Protein AF-V9GGQ3-F1 (afdb_monomer_lite)

pLDDT: mean 76.05, std 22.93, range [33.62, 98.44]

Sequence (221 aa):
MTERQWGTGSGLGERLVEMDSEVDDLNVGDLVPDGELLKQLAMSGSVTHEEVLLLLSAPDHIEEALRISGIRHNGTDHPSLNRLLNWSDGNRRLKVLTRSAQPDTIRRDINQGVQGVGLIRGEEAVQSGLLREVYVSWLHARSGEKSTWLRRRLIMLWTSYWVSVFHAAQGAQCAVGLLRDDSLSSSMEEREAQDAQLESLFRAMEQCSTEGVECQLELLL

Structure (mmCIF, N/CA/C/O backbone):
data_AF-V9GGQ3-F1
#
_entry.id   AF-V9GGQ3-F1
#
loop_
_atom_site.group_PDB
_atom_site.id
_atom_site.type_symbol
_atom_site.label_atom_id
_atom_site.label_alt_id
_atom_site.label_comp_id
_atom_site.label_asym_id
_atom_site.label_entity_id
_atom_site.label_seq_id
_atom_site.pdbx_PDB_ins_code
_atom_site.Cartn_x
_atom_site.Cartn_y
_atom_site.Cartn_z
_atom_site.occupancy
_atom_site.B_iso_or_equiv
_atom_site.auth_seq_id
_atom_site.auth_comp_id
_atom_site.auth_asym_id
_atom_site.auth_atom_id
_atom_site.pdbx_PDB_model_num
ATOM 1 N N . MET A 1 1 ? 10.238 -37.585 28.825 1.00 37.31 1 MET A N 1
ATOM 2 C CA . MET A 1 1 ? 8.908 -38.132 28.500 1.00 37.31 1 MET A CA 1
ATOM 3 C C . MET A 1 1 ? 7.924 -37.613 29.525 1.00 37.31 1 MET A C 1
ATOM 5 O O . MET A 1 1 ? 8.035 -38.007 30.675 1.00 37.31 1 MET A O 1
ATOM 9 N N . THR A 1 2 ? 7.014 -36.739 29.112 1.00 39.50 2 THR A N 1
ATOM 10 C CA . THR A 1 2 ? 5.726 -36.492 29.776 1.00 39.50 2 THR A CA 1
ATOM 11 C C . THR A 1 2 ? 4.801 -35.911 28.710 1.00 39.50 2 THR A C 1
ATOM 13 O O . THR A 1 2 ? 4.770 -34.707 28.470 1.00 39.50 2 THR A O 1
ATOM 16 N N . GLU A 1 3 ? 4.113 -36.801 27.996 1.00 36.62 3 GLU A N 1
ATOM 17 C CA . GLU A 1 3 ? 2.998 -36.452 27.116 1.00 36.62 3 GLU A CA 1
ATOM 18 C C . GLU A 1 3 ? 1.847 -35.913 27.971 1.00 36.62 3 GLU A C 1
ATOM 20 O O . GLU A 1 3 ? 1.428 -36.555 28.935 1.00 36.62 3 GLU A O 1
ATOM 25 N N . ARG A 1 4 ? 1.328 -34.731 27.630 1.00 40.56 4 ARG A N 1
ATOM 26 C CA . ARG A 1 4 ? 0.035 -34.264 28.136 1.00 40.56 4 ARG A CA 1
ATOM 27 C C . ARG A 1 4 ? -1.024 -34.599 27.093 1.00 40.56 4 ARG A C 1
ATOM 29 O O . ARG A 1 4 ? -1.083 -33.981 26.035 1.00 40.56 4 ARG A O 1
ATOM 36 N N . GLN A 1 5 ? -1.820 -35.615 27.412 1.00 33.62 5 GLN A N 1
ATOM 37 C CA . GLN A 1 5 ? -3.060 -35.961 26.728 1.00 33.62 5 GLN A CA 1
ATOM 38 C C . GLN A 1 5 ? -4.023 -34.771 26.762 1.00 33.62 5 GLN A C 1
ATOM 40 O O . GLN A 1 5 ? -4.380 -34.282 27.834 1.00 33.62 5 GLN A O 1
ATOM 45 N N . TRP A 1 6 ? -4.473 -34.338 25.587 1.00 38.56 6 TRP A N 1
ATOM 46 C CA . TRP A 1 6 ? -5.642 -33.480 25.452 1.00 38.56 6 TRP A CA 1
ATOM 47 C C . TRP A 1 6 ? -6.884 -34.335 25.692 1.00 38.56 6 TRP A C 1
ATOM 49 O O . TRP A 1 6 ? -7.282 -35.128 24.841 1.00 38.56 6 TRP A O 1
ATOM 59 N N . GLY A 1 7 ? -7.463 -34.215 26.885 1.00 37.94 7 GLY A N 1
ATOM 60 C CA . GLY A 1 7 ? -8.773 -34.777 27.176 1.00 37.94 7 GLY A CA 1
ATOM 61 C C . GLY A 1 7 ? -9.845 -34.017 26.400 1.00 37.94 7 GLY A C 1
ATOM 62 O O . GLY A 1 7 ? -10.003 -32.810 26.567 1.00 37.94 7 GLY A O 1
ATOM 63 N N . THR A 1 8 ? -10.586 -34.730 25.559 1.00 45.38 8 THR A N 1
ATOM 64 C CA . THR A 1 8 ? -11.872 -34.310 24.993 1.00 45.38 8 THR A CA 1
ATOM 65 C C . THR A 1 8 ? -12.854 -34.023 26.130 1.00 45.38 8 THR A C 1
ATOM 67 O O . THR A 1 8 ? -13.408 -34.947 26.721 1.00 45.38 8 THR A O 1
ATOM 70 N N . GLY A 1 9 ? -13.031 -32.749 26.475 1.00 37.41 9 GLY A N 1
ATOM 71 C CA . GLY A 1 9 ? -13.903 -32.305 27.560 1.00 37.41 9 GLY A CA 1
ATOM 72 C C . GLY A 1 9 ? -15.208 -31.710 27.046 1.00 37.41 9 GLY A C 1
ATOM 73 O O . GLY A 1 9 ? -15.381 -30.498 27.097 1.00 37.41 9 GLY A O 1
ATOM 74 N N . SER A 1 10 ? -16.155 -32.547 26.618 1.00 39.53 10 SER A N 1
ATOM 75 C CA . SER A 1 10 ? -17.555 -32.156 26.370 1.00 39.53 10 SER A CA 1
ATOM 76 C C . SER A 1 10 ? -18.340 -31.889 27.672 1.00 39.53 10 SER A C 1
ATOM 78 O O . SER A 1 10 ? -19.527 -32.180 27.746 1.00 39.53 10 SER A O 1
ATOM 80 N N . GLY A 1 11 ? -17.682 -31.397 28.727 1.00 34.84 11 GLY A N 1
ATOM 81 C CA . GLY A 1 11 ? -18.214 -31.377 30.097 1.00 34.84 11 GLY A CA 1
ATOM 82 C C . GLY A 1 11 ? -18.315 -29.994 30.741 1.00 34.84 11 GLY A C 1
ATOM 83 O O . GLY A 1 11 ? -18.539 -29.909 31.944 1.00 34.84 11 GLY A O 1
ATOM 84 N N . LEU A 1 12 ? -18.110 -28.910 29.985 1.00 43.91 12 LEU A N 1
ATOM 85 C CA . LEU A 1 12 ? -18.204 -27.544 30.524 1.00 43.91 12 LEU A CA 1
ATOM 86 C C . LEU A 1 12 ? -19.635 -26.981 30.512 1.00 43.91 12 LEU A C 1
ATOM 88 O O . LEU A 1 12 ? -19.912 -26.056 31.265 1.00 43.91 12 LEU A O 1
ATOM 92 N N . GLY A 1 13 ? -20.549 -27.560 29.723 1.00 35.44 13 GLY A N 1
ATOM 93 C CA . GLY A 1 13 ? -21.950 -27.122 29.653 1.00 35.44 13 GLY A CA 1
ATOM 94 C C . GLY A 1 13 ? -22.839 -27.623 30.797 1.00 35.44 13 GLY A C 1
ATOM 95 O O . GLY A 1 13 ? -23.813 -26.967 31.140 1.00 35.44 13 GLY A O 1
ATOM 96 N N . GLU A 1 14 ? -22.506 -28.753 31.426 1.00 36.03 14 GLU A N 1
ATOM 97 C CA . GLU A 1 14 ? -23.372 -29.362 32.452 1.00 36.03 14 GLU A CA 1
ATOM 98 C C . GLU A 1 14 ? -23.137 -28.818 33.867 1.00 36.03 14 GLU A C 1
ATOM 100 O O . GLU A 1 14 ? -24.021 -28.908 34.711 1.00 36.03 14 GLU A O 1
ATOM 105 N N . ARG A 1 15 ? -21.981 -28.202 34.149 1.00 36.84 15 ARG A N 1
ATOM 106 C CA . ARG A 1 15 ? -21.662 -27.728 35.511 1.00 36.84 15 ARG A CA 1
ATOM 107 C C . ARG A 1 15 ? -22.349 -26.424 35.915 1.00 36.84 15 ARG A C 1
ATOM 109 O O . ARG A 1 15 ? -22.264 -26.046 37.076 1.00 36.84 15 ARG A O 1
ATOM 116 N N . LEU A 1 16 ? -23.012 -25.741 34.984 1.00 41.16 16 LEU A N 1
ATOM 117 C CA . LEU A 1 16 ? -23.711 -24.481 35.256 1.00 41.16 16 LEU A CA 1
ATOM 118 C C . LEU A 1 16 ? -25.166 -24.675 35.708 1.00 41.16 16 LEU A C 1
ATOM 120 O O . LEU A 1 16 ? -25.787 -23.715 36.145 1.00 41.16 16 LEU A O 1
ATOM 124 N N . VAL A 1 17 ? -25.702 -25.900 35.657 1.00 39.94 17 VAL A N 1
ATOM 125 C CA . VAL A 1 17 ? -27.102 -26.183 36.029 1.00 39.94 17 VAL A CA 1
ATOM 126 C C . VAL A 1 17 ? -27.290 -26.351 37.551 1.00 39.94 17 VAL A C 1
ATOM 128 O O . VAL A 1 17 ? -28.418 -26.389 38.024 1.00 39.94 17 VAL A O 1
ATOM 131 N N . GLU A 1 18 ? -26.216 -26.396 38.347 1.00 35.53 18 GLU A N 1
ATOM 132 C CA . GLU A 1 18 ? -26.300 -26.643 39.802 1.00 35.53 18 GLU A CA 1
ATOM 133 C C . GLU A 1 18 ? -26.070 -25.409 40.697 1.00 35.53 18 GLU A C 1
ATOM 135 O O . GLU A 1 18 ? -25.981 -25.554 41.914 1.00 35.53 18 GLU A O 1
ATOM 140 N N . MET A 1 19 ? -26.006 -24.190 40.152 1.00 36.41 19 MET A N 1
ATOM 141 C CA . MET A 1 19 ? -25.943 -22.967 40.974 1.00 36.41 19 MET A CA 1
ATOM 142 C C . MET A 1 19 ? -27.275 -22.221 40.960 1.00 36.41 19 MET A C 1
ATOM 144 O O . MET A 1 19 ? -27.356 -21.088 40.500 1.00 36.41 19 MET A O 1
ATOM 148 N N . ASP A 1 20 ? -28.309 -22.871 41.490 1.00 39.22 20 ASP A N 1
ATOM 149 C CA . ASP A 1 20 ? -29.588 -22.240 41.807 1.00 39.22 20 ASP A CA 1
ATOM 150 C C . ASP A 1 20 ? -29.880 -22.454 43.298 1.00 39.22 20 ASP A C 1
ATOM 152 O O . ASP A 1 20 ? -30.384 -23.500 43.698 1.00 39.22 20 ASP A O 1
ATOM 156 N N . SER A 1 21 ? -29.485 -21.481 44.124 1.00 41.09 21 SER A N 1
ATOM 157 C CA . SER A 1 21 ? -30.246 -21.012 45.292 1.00 41.09 21 SER A CA 1
ATOM 158 C C . SER A 1 21 ? -29.412 -20.038 46.130 1.00 41.09 21 SER A C 1
ATOM 160 O O . SER A 1 21 ? -28.311 -20.378 46.554 1.00 41.09 21 SER A O 1
ATOM 162 N N . GLU A 1 22 ? -30.020 -18.891 46.440 1.00 39.44 22 GLU A N 1
ATOM 163 C CA . GLU A 1 22 ? -29.628 -17.911 47.467 1.00 39.44 22 GLU A CA 1
ATOM 164 C C . GLU A 1 22 ? -28.597 -16.846 47.058 1.00 39.44 22 GLU A C 1
ATOM 166 O O . GLU A 1 22 ? -27.461 -16.827 47.526 1.00 39.44 22 GLU A O 1
ATOM 171 N N . VAL A 1 23 ? -29.054 -15.852 46.286 1.00 38.06 23 VAL A N 1
ATOM 172 C CA . VAL A 1 23 ? -28.635 -14.464 46.532 1.00 38.06 23 VAL A CA 1
ATOM 173 C C . VAL A 1 23 ? -29.882 -13.584 46.601 1.00 38.06 23 VAL A C 1
ATOM 175 O O . VAL A 1 23 ? -30.689 -13.543 45.677 1.00 38.06 23 VAL A O 1
ATOM 178 N N . ASP A 1 24 ? -30.010 -12.959 47.765 1.00 33.81 24 ASP A N 1
ATOM 179 C CA . ASP A 1 24 ? -31.054 -12.066 48.255 1.00 33.81 24 ASP A CA 1
ATOM 180 C C . ASP A 1 24 ? -31.510 -10.977 47.272 1.00 33.81 24 ASP A C 1
ATOM 182 O O . ASP A 1 24 ? -30.728 -10.437 46.486 1.00 33.81 24 ASP A O 1
ATOM 186 N N . ASP A 1 25 ? -32.777 -10.590 47.440 1.00 35.84 25 ASP A N 1
ATOM 187 C CA . ASP A 1 25 ? -33.416 -9.391 46.898 1.00 35.84 25 ASP A CA 1
ATOM 188 C C . ASP A 1 25 ? -32.583 -8.127 47.194 1.00 35.84 25 ASP A C 1
ATOM 190 O O . ASP A 1 25 ? -32.757 -7.446 48.209 1.00 35.84 25 ASP A O 1
ATOM 194 N N . LEU A 1 26 ? -31.701 -7.753 46.267 1.00 35.38 26 LEU A N 1
ATOM 195 C CA . LEU A 1 26 ? -31.134 -6.412 46.211 1.00 35.38 26 LEU A CA 1
ATOM 196 C C . LEU A 1 26 ? -31.839 -5.615 45.121 1.00 35.38 26 LEU A C 1
ATOM 198 O O . LEU A 1 26 ? -31.511 -5.648 43.938 1.00 35.38 26 LEU A O 1
ATOM 202 N N . ASN A 1 27 ? -32.825 -4.854 45.584 1.00 38.91 27 ASN A N 1
ATOM 203 C CA . ASN A 1 27 ? -33.439 -3.739 44.888 1.00 38.91 27 ASN A CA 1
ATOM 204 C C . ASN A 1 27 ? -32.364 -2.674 44.583 1.00 38.91 2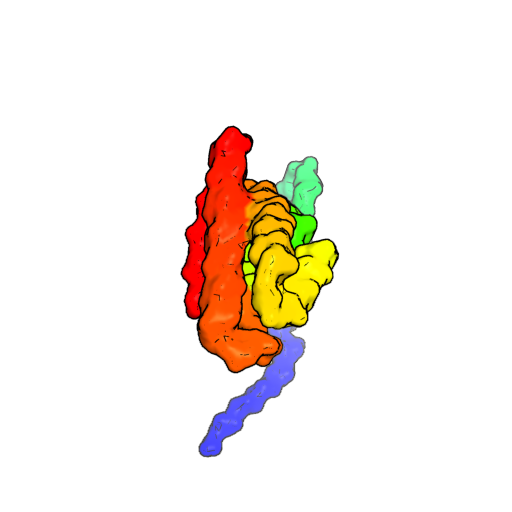7 ASN A C 1
ATOM 206 O O . ASN A 1 27 ? -32.155 -1.749 45.367 1.00 38.91 27 ASN A O 1
ATOM 210 N N . VAL A 1 28 ? -31.657 -2.823 43.460 1.00 37.56 28 VAL A N 1
ATOM 211 C CA . VAL A 1 28 ? -30.733 -1.816 42.921 1.00 37.56 28 VAL A CA 1
ATOM 212 C C . VAL A 1 28 ? -31.363 -1.239 41.663 1.00 37.56 28 VAL A C 1
ATOM 214 O O . VAL A 1 28 ? -31.109 -1.657 40.537 1.00 37.56 28 VAL A O 1
ATOM 217 N N . GLY A 1 29 ? -32.233 -0.258 41.882 1.00 33.81 29 GLY A N 1
ATOM 218 C CA . GLY A 1 29 ? -32.515 0.761 40.884 1.00 33.81 29 GLY A CA 1
ATOM 219 C C . GLY A 1 29 ? -31.297 1.666 40.756 1.00 33.81 29 GLY A C 1
ATOM 220 O O . GLY A 1 29 ? -31.289 2.751 41.320 1.00 33.81 29 GLY A O 1
ATOM 221 N N . ASP A 1 30 ? -30.276 1.201 40.044 1.00 34.66 30 ASP A N 1
ATOM 222 C CA . ASP A 1 30 ? -29.243 2.063 39.490 1.00 34.66 30 ASP A CA 1
ATOM 223 C C . ASP A 1 30 ? -28.671 1.413 38.230 1.00 34.66 30 ASP A C 1
ATOM 225 O O . ASP A 1 30 ? -28.407 0.213 38.180 1.00 34.66 30 ASP A O 1
ATOM 229 N N . LEU A 1 31 ? -28.568 2.223 37.179 1.00 44.03 31 LEU A N 1
ATOM 230 C CA . LEU A 1 31 ? -28.102 1.863 35.845 1.00 44.03 31 LEU A CA 1
ATOM 231 C C . LEU A 1 31 ? -26.647 1.386 35.899 1.00 44.03 31 LEU A C 1
ATOM 233 O O . LEU A 1 31 ? -25.719 2.164 35.692 1.00 44.03 31 LEU A O 1
ATOM 237 N N . VAL A 1 32 ? -26.451 0.099 36.154 1.00 41.75 32 VAL A N 1
ATOM 238 C CA . VAL A 1 32 ? -25.167 -0.565 35.953 1.00 41.75 32 VAL A CA 1
ATOM 239 C C . VAL A 1 32 ? -24.931 -0.657 34.441 1.00 41.75 32 VAL A C 1
ATOM 241 O O . VAL A 1 32 ? -25.724 -1.292 33.744 1.00 41.75 32 VAL A O 1
ATOM 244 N N . PRO A 1 33 ? -23.901 0.004 33.885 1.00 49.81 33 PRO A N 1
ATOM 245 C CA . PRO A 1 33 ? -23.646 -0.055 32.457 1.00 49.81 33 PRO A CA 1
ATOM 246 C C . PRO A 1 33 ? -23.177 -1.469 32.115 1.00 49.81 33 PRO A C 1
ATOM 248 O O . PRO A 1 33 ? -22.204 -1.934 32.695 1.00 49.81 33 PRO A O 1
ATOM 251 N N . ASP A 1 34 ? -23.826 -2.123 31.150 1.00 48.22 34 ASP A N 1
ATOM 252 C CA . ASP A 1 34 ? -23.627 -3.512 30.686 1.00 48.22 34 ASP A CA 1
ATOM 253 C C . ASP A 1 34 ? -22.157 -4.003 30.596 1.00 48.22 34 ASP A C 1
ATOM 255 O O . ASP A 1 34 ? -21.873 -5.197 30.696 1.00 48.22 34 ASP A O 1
ATOM 259 N N . GLY A 1 35 ? -21.184 -3.094 30.461 1.00 49.16 35 GLY A N 1
ATOM 260 C CA . GLY A 1 35 ? -19.753 -3.393 30.549 1.00 49.16 35 GLY A CA 1
ATOM 261 C C . GLY A 1 35 ? -19.244 -3.813 31.938 1.00 49.16 35 GLY A C 1
ATOM 262 O O . GLY A 1 35 ? -18.158 -4.386 32.013 1.00 49.16 35 GLY A O 1
ATOM 263 N N . GLU A 1 36 ? -19.983 -3.561 33.021 1.00 52.88 36 GLU A N 1
ATOM 264 C CA . GLU A 1 36 ? -19.653 -4.005 34.382 1.00 52.88 36 GLU A CA 1
ATOM 265 C C . GLU A 1 36 ? -19.870 -5.505 34.574 1.00 52.88 36 GLU A C 1
ATOM 267 O O . GLU A 1 36 ? -19.101 -6.126 35.298 1.00 52.88 36 GLU A O 1
ATOM 272 N N . LEU A 1 37 ? -20.821 -6.118 33.868 1.00 55.50 37 LEU A N 1
ATOM 273 C CA . LEU A 1 37 ? -21.131 -7.544 34.006 1.00 55.50 37 LEU A CA 1
ATOM 274 C C . LEU A 1 37 ? -20.051 -8.424 33.359 1.00 55.50 37 LEU A C 1
ATOM 276 O O . LEU A 1 37 ? -19.549 -9.380 33.949 1.00 55.50 37 LEU A O 1
ATOM 280 N N . LEU A 1 38 ? -19.587 -8.018 32.177 1.00 56.91 38 LEU A N 1
ATOM 281 C CA . LEU A 1 38 ? -18.445 -8.653 31.522 1.00 56.91 38 LEU A CA 1
ATOM 282 C C . LEU A 1 38 ? -17.124 -8.363 32.264 1.00 56.91 38 LEU A C 1
ATOM 284 O O . LEU A 1 38 ? -16.242 -9.222 32.323 1.00 56.91 38 LEU A O 1
ATOM 288 N N . LYS A 1 39 ? -16.994 -7.186 32.899 1.00 57.06 39 LYS A N 1
ATOM 289 C CA . LYS A 1 39 ? -15.889 -6.904 33.832 1.00 57.06 39 LYS A CA 1
ATOM 290 C C . LYS A 1 39 ? -15.961 -7.786 35.077 1.00 57.06 39 LYS A C 1
ATOM 292 O O . LYS A 1 39 ? -14.920 -8.261 35.503 1.00 57.06 39 LYS A O 1
ATOM 297 N N . GLN A 1 40 ? -17.137 -8.047 35.642 1.00 57.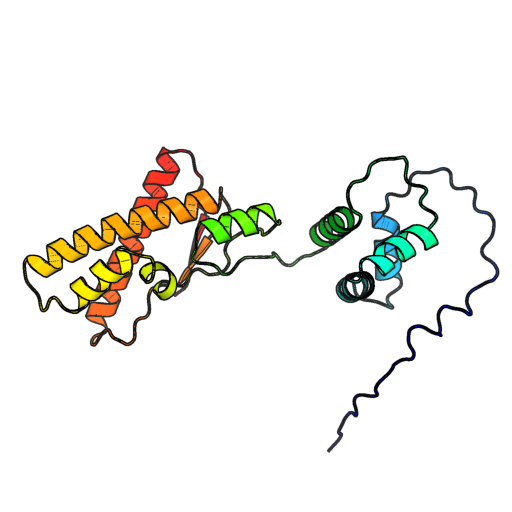84 40 GLN A N 1
ATOM 298 C CA . GLN A 1 40 ? -17.304 -8.927 36.804 1.00 57.84 40 GLN A CA 1
ATOM 299 C C . GLN A 1 40 ? -16.904 -10.374 36.486 1.00 57.84 40 GLN A C 1
ATOM 301 O O . GLN A 1 40 ? -16.192 -10.988 37.280 1.00 57.84 40 GLN A O 1
ATOM 306 N N . LEU A 1 41 ? -17.251 -10.887 35.299 1.00 59.16 41 LEU A N 1
ATOM 307 C CA . LEU A 1 41 ? -16.801 -12.205 34.833 1.00 59.16 41 LEU A CA 1
ATOM 308 C C . LEU A 1 41 ? -15.271 -12.278 34.705 1.00 59.16 41 LEU A C 1
ATOM 310 O O . LEU A 1 41 ? -14.660 -13.195 35.253 1.00 59.16 41 LEU A O 1
ATOM 314 N N . ALA A 1 42 ? -14.642 -11.278 34.081 1.00 55.34 42 ALA A N 1
ATOM 315 C CA . ALA A 1 42 ? -13.183 -11.208 33.961 1.00 55.34 42 ALA A CA 1
ATOM 316 C C . ALA A 1 42 ? -12.473 -10.986 35.317 1.00 55.34 42 ALA A C 1
ATOM 318 O O . ALA A 1 42 ? -11.404 -11.540 35.568 1.00 55.34 42 ALA A O 1
ATOM 319 N N . MET A 1 43 ? -13.067 -10.200 36.223 1.00 55.28 43 MET A N 1
ATOM 320 C CA . MET A 1 43 ? -12.523 -9.927 37.561 1.00 55.28 43 MET A CA 1
ATOM 321 C C . MET A 1 43 ? -12.669 -11.104 38.531 1.00 55.28 43 MET A C 1
ATOM 323 O O . MET A 1 43 ? -11.918 -11.168 39.501 1.00 55.28 43 MET A O 1
ATOM 327 N N . SER A 1 44 ? -13.573 -12.055 38.268 1.00 56.47 44 SER A N 1
ATOM 328 C CA . SER A 1 44 ? -13.683 -13.297 39.049 1.00 56.47 44 SER A CA 1
ATOM 329 C C . SER A 1 44 ? -12.441 -14.201 38.936 1.00 56.47 44 SER A C 1
ATOM 331 O O . SER A 1 44 ? -12.318 -15.177 39.673 1.00 56.47 44 SER A O 1
ATOM 333 N N . GLY A 1 45 ? -11.506 -13.886 38.025 1.00 46.75 45 GLY A N 1
ATOM 334 C CA . GLY A 1 45 ? -10.203 -14.545 37.897 1.00 46.75 45 GLY A CA 1
ATOM 335 C C . GLY A 1 45 ? -10.245 -15.953 37.296 1.00 46.75 45 GLY A C 1
ATOM 336 O O . GLY A 1 45 ? -9.205 -16.601 37.207 1.00 46.75 45 GLY A O 1
ATOM 337 N N . SER A 1 46 ? -11.424 -16.428 36.890 1.00 47.56 46 SER A N 1
ATOM 338 C CA . SER A 1 46 ? -11.632 -17.784 36.370 1.00 47.56 46 SER A CA 1
ATOM 339 C C . SER A 1 46 ? -11.563 -17.883 34.842 1.00 47.56 46 SER A C 1
ATOM 341 O O . SER A 1 46 ? -11.296 -18.965 34.324 1.00 47.56 46 SER A O 1
ATOM 343 N N . VAL A 1 47 ? -11.777 -16.770 34.130 1.00 54.34 47 VAL A N 1
ATOM 344 C CA . VAL A 1 47 ? -11.878 -16.715 32.665 1.00 54.34 47 VAL A CA 1
ATOM 345 C C . VAL A 1 47 ? -11.207 -15.434 32.159 1.00 54.34 47 VAL A C 1
ATOM 347 O O . VAL A 1 47 ? -11.452 -14.342 32.675 1.00 54.34 47 VAL A O 1
ATOM 350 N N . THR A 1 48 ? -10.336 -15.558 31.160 1.00 59.88 48 THR A N 1
ATOM 351 C CA . THR A 1 48 ? -9.705 -14.420 30.476 1.00 59.88 48 THR A CA 1
ATOM 352 C C . THR A 1 4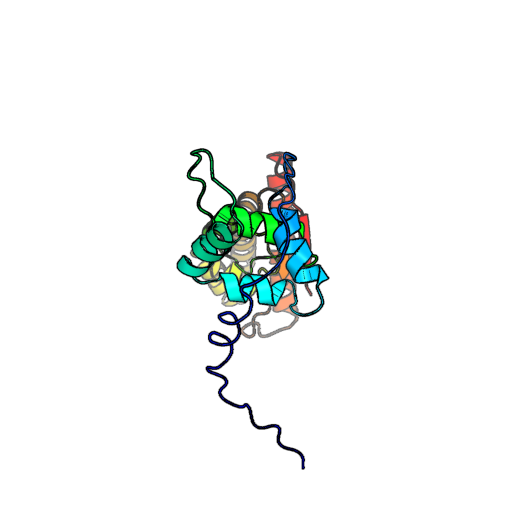8 ? -10.712 -13.675 29.599 1.00 59.88 48 THR A C 1
ATOM 354 O O . THR A 1 48 ? -11.731 -14.215 29.171 1.00 59.88 48 THR A O 1
ATOM 357 N N . HIS A 1 49 ? -10.432 -12.408 29.303 1.00 59.47 49 HIS A N 1
ATOM 358 C CA . HIS A 1 49 ? -11.288 -11.576 28.454 1.00 59.47 49 HIS A CA 1
ATOM 359 C C . HIS A 1 49 ? -11.523 -12.213 27.070 1.00 59.47 49 HIS A C 1
ATOM 361 O O . HIS A 1 49 ? -12.635 -12.210 26.543 1.00 59.47 49 HIS A O 1
ATOM 367 N N . GLU A 1 50 ? -10.476 -12.807 26.501 1.00 62.06 50 GLU A N 1
ATOM 368 C CA . GLU A 1 50 ? -10.501 -13.516 25.227 1.00 62.06 50 GLU A CA 1
ATOM 369 C C . GLU A 1 50 ? -11.354 -14.793 25.297 1.00 62.06 50 GLU A C 1
ATOM 371 O O . GLU A 1 50 ? -12.084 -15.095 24.354 1.00 62.06 50 GLU A O 1
ATOM 376 N N . GLU A 1 51 ? -11.325 -15.513 26.421 1.00 59.66 51 GLU A N 1
ATOM 377 C CA . GLU A 1 51 ? -12.174 -16.688 26.649 1.00 59.66 51 GLU A CA 1
ATOM 378 C C . GLU A 1 51 ? -13.657 -16.311 26.789 1.00 59.66 51 GLU A C 1
ATOM 380 O O . GLU A 1 51 ? -14.505 -17.025 26.259 1.00 59.66 51 GLU A O 1
ATOM 385 N N . VAL A 1 52 ? -13.990 -15.166 27.400 1.00 63.06 52 VAL A N 1
ATOM 386 C CA . VAL A 1 52 ? -15.375 -14.652 27.439 1.00 63.06 52 VAL A CA 1
ATOM 387 C C . VAL A 1 52 ? -15.892 -14.357 26.025 1.00 63.06 52 VAL A C 1
ATOM 389 O O . VAL A 1 52 ? -17.010 -14.738 25.685 1.00 63.06 52 VAL A O 1
ATOM 392 N N . LEU A 1 53 ? -15.073 -13.744 25.165 1.00 60.62 53 LEU A N 1
ATOM 393 C CA . LEU A 1 53 ? -15.446 -13.484 23.768 1.00 60.62 53 LEU A CA 1
ATOM 394 C C . LEU A 1 53 ? -15.603 -14.773 22.948 1.00 60.62 53 LEU A C 1
ATOM 396 O O . LEU A 1 53 ? -16.495 -14.857 22.105 1.00 60.62 53 LEU A O 1
ATOM 400 N N . LEU A 1 54 ? -14.776 -15.789 23.209 1.00 60.34 54 LEU A N 1
ATOM 401 C CA . LEU A 1 54 ? -14.897 -17.104 22.574 1.00 60.34 54 LEU A CA 1
ATOM 402 C C . LEU A 1 54 ? -16.162 -17.848 23.028 1.00 60.34 54 LEU A C 1
ATOM 404 O O . LEU A 1 54 ? -16.824 -18.472 22.199 1.00 60.34 54 LEU A O 1
ATOM 408 N N . LEU A 1 55 ? -16.540 -17.745 24.304 1.00 57.75 55 LEU A N 1
ATOM 409 C CA . LEU A 1 55 ? -17.773 -18.336 24.844 1.00 57.75 55 LEU A CA 1
ATOM 410 C C . LEU A 1 55 ? -19.040 -17.685 24.262 1.00 57.75 55 LEU A C 1
ATOM 412 O O . LEU A 1 55 ? -20.045 -18.368 24.051 1.00 57.75 55 LEU A O 1
ATOM 416 N N . LEU A 1 56 ? -18.960 -16.392 23.936 1.00 56.53 56 LEU A N 1
ATOM 417 C CA . LEU A 1 56 ? -20.025 -15.590 23.329 1.00 56.53 56 LEU A CA 1
ATOM 418 C C . LEU A 1 56 ? -19.974 -15.567 21.789 1.00 56.53 56 LEU A C 1
ATOM 420 O O . LEU A 1 56 ? -20.659 -14.770 21.161 1.00 56.53 56 LEU A O 1
ATOM 424 N N . SER A 1 57 ? -19.165 -16.414 21.148 1.00 53.19 57 SER A N 1
ATOM 425 C CA . SER A 1 57 ? -18.992 -16.388 19.685 1.00 53.19 57 SER A CA 1
ATOM 426 C C . SER A 1 57 ? -20.159 -16.998 18.889 1.00 53.19 57 SER A C 1
ATOM 428 O O . SER A 1 57 ? -20.258 -16.772 17.682 1.00 53.19 57 SER A O 1
ATOM 430 N N . ALA A 1 58 ? -21.064 -17.735 19.543 1.00 53.66 58 ALA A N 1
ATOM 431 C CA . ALA A 1 58 ? -22.309 -18.205 18.940 1.00 53.66 58 ALA A CA 1
ATOM 432 C C . ALA A 1 58 ? -23.425 -17.157 19.142 1.00 53.66 58 ALA A C 1
ATOM 434 O O . ALA A 1 58 ? -23.615 -16.715 20.277 1.00 53.66 58 ALA A O 1
ATOM 435 N N . PRO A 1 59 ? -24.193 -16.783 18.097 1.00 53.47 59 PRO A N 1
ATOM 436 C CA . PRO A 1 59 ? -25.258 -15.776 18.194 1.00 53.47 59 PRO A CA 1
ATOM 437 C C . PRO A 1 59 ? -26.238 -16.057 19.340 1.00 53.47 59 PRO A C 1
ATOM 439 O O . PRO A 1 59 ? -26.578 -15.161 20.112 1.00 53.47 59 PRO A O 1
ATOM 442 N N . ASP A 1 60 ? -26.595 -17.331 19.495 1.00 55.22 60 ASP A N 1
ATOM 443 C CA . ASP A 1 60 ? -27.546 -17.820 20.492 1.00 55.22 60 ASP A CA 1
ATOM 444 C C . ASP A 1 60 ? -27.017 -17.655 21.929 1.00 55.22 60 ASP A C 1
ATOM 446 O O . ASP A 1 60 ? -27.781 -17.428 22.863 1.00 55.22 60 ASP A O 1
ATOM 450 N N . HIS A 1 61 ? -25.695 -17.716 22.122 1.00 54.50 61 HIS A N 1
ATOM 451 C CA . HIS A 1 61 ? -25.067 -17.589 23.441 1.00 54.50 61 HIS A CA 1
ATOM 452 C C . HIS A 1 61 ? -24.966 -16.134 23.897 1.00 54.50 61 HIS A C 1
ATOM 454 O O . HIS A 1 61 ? -24.920 -15.865 25.094 1.00 54.50 61 HIS A O 1
ATOM 460 N N . ILE A 1 62 ? -24.945 -15.191 22.953 1.00 55.28 62 ILE A N 1
ATOM 461 C CA . ILE A 1 62 ? -24.949 -13.761 23.254 1.00 55.28 62 ILE A CA 1
ATOM 462 C C . ILE A 1 62 ? -26.311 -13.359 23.814 1.00 55.28 62 ILE A C 1
ATOM 464 O O . ILE A 1 62 ? -26.383 -12.685 24.839 1.00 55.28 62 ILE A O 1
ATOM 468 N N . GLU A 1 63 ? -27.390 -13.777 23.151 1.00 55.97 63 GLU A N 1
ATOM 469 C CA . GLU A 1 63 ? -28.751 -13.498 23.613 1.00 55.97 63 GLU A CA 1
ATOM 470 C C . GLU A 1 63 ? -29.039 -14.193 24.941 1.00 55.97 63 GLU A C 1
ATOM 472 O O . GLU A 1 63 ? -29.618 -13.578 25.832 1.00 55.97 63 GLU A O 1
ATOM 477 N N . GLU A 1 64 ? -28.567 -15.429 25.116 1.00 55.38 64 GLU A N 1
ATOM 478 C CA . GLU A 1 64 ? -28.724 -16.165 26.368 1.00 55.38 64 GLU A CA 1
ATOM 479 C C . GLU A 1 64 ? -27.924 -15.542 27.520 1.00 55.38 64 GLU A C 1
ATOM 481 O O . GLU A 1 64 ? -28.468 -15.366 28.606 1.00 55.38 64 GLU A O 1
ATOM 486 N N . ALA A 1 65 ? -26.679 -15.110 27.292 1.00 55.75 65 ALA A N 1
ATOM 487 C CA . ALA A 1 65 ? -25.895 -14.398 28.303 1.00 55.75 65 ALA A CA 1
ATOM 488 C C . ALA A 1 65 ? -26.538 -13.058 28.704 1.00 55.75 65 ALA A C 1
ATOM 490 O O . ALA A 1 65 ? -26.551 -12.717 29.886 1.00 55.75 65 ALA A O 1
ATOM 491 N N . LEU A 1 66 ? -27.120 -12.331 27.742 1.00 53.66 66 LEU A N 1
ATOM 492 C CA . LEU A 1 66 ? -27.859 -11.086 27.989 1.00 53.66 66 LEU A CA 1
ATOM 493 C C . LEU A 1 66 ? -29.219 -11.326 28.675 1.00 53.66 66 LEU A C 1
ATOM 495 O O . LEU A 1 66 ? -29.690 -10.483 29.444 1.00 53.66 66 LEU A O 1
ATOM 499 N N . ARG A 1 67 ? -29.854 -12.477 28.419 1.00 54.88 67 ARG A N 1
ATOM 500 C CA . ARG A 1 67 ? -31.119 -12.901 29.039 1.00 54.88 67 ARG A CA 1
ATOM 501 C C . ARG A 1 67 ? -30.918 -13.352 30.484 1.00 54.88 67 ARG A C 1
ATOM 503 O O . ARG A 1 67 ? -31.668 -12.913 31.354 1.00 54.88 67 ARG A O 1
ATOM 510 N N . ILE A 1 68 ? -29.902 -14.180 30.741 1.00 51.06 68 ILE A N 1
ATOM 511 C CA . ILE A 1 68 ? -29.521 -14.654 32.082 1.00 51.06 68 ILE A CA 1
ATOM 512 C C . ILE A 1 68 ? -29.132 -13.470 32.977 1.00 51.06 68 ILE A C 1
ATOM 514 O O . ILE A 1 68 ? -29.445 -13.471 34.164 1.00 51.06 68 ILE A O 1
ATOM 518 N N . SER A 1 69 ? -28.535 -12.414 32.417 1.00 50.62 69 SER A N 1
ATOM 519 C CA . SER A 1 69 ? -28.183 -11.210 33.174 1.00 50.62 69 SER A CA 1
ATOM 520 C C . SER A 1 69 ? -29.360 -10.280 33.508 1.00 50.62 69 SER A C 1
ATOM 522 O O . SER A 1 69 ? -29.150 -9.236 34.118 1.00 50.62 69 SER A O 1
ATOM 524 N N . GLY A 1 70 ? -30.597 -10.603 33.108 1.00 40.69 70 GLY A N 1
ATOM 525 C CA . GLY A 1 70 ? -31.799 -9.866 33.525 1.00 40.69 70 GLY A CA 1
ATOM 526 C C . GLY A 1 70 ? -31.962 -8.456 32.937 1.00 40.69 70 GLY A C 1
ATOM 527 O O . GLY A 1 70 ? -32.850 -7.711 33.362 1.00 40.69 70 GLY A O 1
ATOM 528 N N . ILE A 1 71 ? -31.155 -8.073 31.940 1.00 47.72 71 ILE A N 1
ATOM 529 C CA . ILE A 1 71 ? -31.193 -6.737 31.331 1.00 47.72 71 ILE A CA 1
ATOM 530 C C . ILE A 1 71 ? -32.406 -6.657 30.394 1.00 47.72 71 ILE A C 1
ATOM 532 O O . ILE A 1 71 ? -32.380 -7.116 29.253 1.00 47.72 71 ILE A O 1
ATOM 536 N N . ARG A 1 72 ? -33.505 -6.052 30.859 1.00 44.16 72 ARG A N 1
ATOM 537 C CA . ARG A 1 72 ? -34.661 -5.750 30.000 1.00 44.16 72 ARG A CA 1
ATOM 538 C C . ARG A 1 72 ? -34.300 -4.640 29.015 1.00 44.16 72 ARG A C 1
ATOM 540 O O . ARG A 1 72 ? -34.132 -3.484 29.394 1.00 44.16 72 ARG A O 1
ATOM 547 N N . HIS A 1 73 ? -34.210 -4.986 27.737 1.00 50.59 73 HIS A N 1
ATOM 548 C CA . HIS A 1 73 ? -33.936 -4.027 26.674 1.00 50.59 73 HIS A CA 1
ATOM 549 C C . HIS A 1 73 ? -35.179 -3.196 26.327 1.00 50.59 73 HIS A C 1
ATOM 551 O O . HIS A 1 73 ? -36.182 -3.719 25.843 1.00 50.59 73 HIS A O 1
ATOM 557 N N . ASN A 1 74 ? -35.085 -1.876 26.499 1.00 41.97 74 ASN A N 1
ATOM 558 C CA . ASN A 1 74 ? -36.011 -0.927 25.883 1.00 41.97 74 ASN A CA 1
ATOM 559 C C . ASN A 1 74 ? -35.638 -0.740 24.401 1.00 41.97 74 ASN A C 1
ATOM 561 O O . ASN A 1 74 ? -34.886 0.161 24.040 1.00 41.97 74 ASN A O 1
ATOM 565 N N . GLY A 1 75 ? -36.153 -1.630 23.550 1.00 43.34 75 GLY A N 1
ATOM 566 C CA . GLY A 1 75 ? -36.592 -1.315 22.184 1.00 43.34 75 GLY A CA 1
ATOM 567 C C . GLY A 1 75 ? -35.632 -0.594 21.230 1.00 43.34 75 GLY A C 1
ATOM 568 O O . GLY A 1 75 ? -36.100 0.209 20.428 1.00 43.34 75 GLY A O 1
ATOM 569 N N . THR A 1 76 ? -34.324 -0.854 21.269 1.00 43.12 76 THR A N 1
ATOM 570 C CA . THR A 1 76 ? -33.424 -0.430 20.182 1.00 43.12 76 THR A CA 1
ATOM 571 C C . THR A 1 76 ? -32.588 -1.609 19.695 1.00 43.12 76 THR A C 1
ATOM 573 O O . THR A 1 76 ? -31.593 -2.003 20.309 1.00 43.12 76 THR A O 1
ATOM 576 N N . ASP A 1 77 ? -33.044 -2.172 18.574 1.00 46.72 77 ASP A N 1
ATOM 577 C CA . ASP A 1 77 ? -32.504 -3.303 17.807 1.00 46.72 77 ASP A CA 1
ATOM 578 C C . ASP A 1 77 ? -31.124 -3.011 17.185 1.00 46.72 77 ASP A C 1
ATOM 580 O O . ASP A 1 77 ? -30.897 -3.190 15.989 1.00 46.72 77 ASP A O 1
ATOM 584 N N . HIS A 1 78 ? -30.164 -2.524 17.968 1.00 49.28 78 HIS A N 1
ATOM 585 C CA . HIS A 1 78 ? -28.769 -2.635 17.560 1.00 49.28 78 HIS A CA 1
ATOM 586 C C . HIS A 1 78 ? -28.279 -4.040 17.908 1.00 49.28 78 HIS A C 1
ATOM 588 O O . HIS A 1 78 ? -28.342 -4.408 19.085 1.00 49.28 78 HIS A O 1
ATOM 594 N N . PRO A 1 79 ? -27.825 -4.826 16.907 1.00 56.50 79 PRO A N 1
ATOM 595 C CA . PRO A 1 79 ? -27.577 -6.247 17.073 1.00 56.50 79 PRO A CA 1
ATOM 596 C C . PRO A 1 79 ? -26.526 -6.441 18.157 1.00 56.50 79 PRO A C 1
ATOM 598 O O . PRO A 1 79 ? -25.495 -5.763 18.170 1.00 56.50 79 PRO A O 1
ATOM 601 N N . SER A 1 80 ? -26.819 -7.357 19.070 1.00 65.25 80 SER A N 1
ATOM 602 C CA . SER A 1 80 ? -26.016 -7.731 20.236 1.00 65.25 80 SER A CA 1
ATOM 603 C C . SER A 1 80 ? -24.510 -7.871 19.942 1.00 65.25 80 SER A C 1
ATOM 605 O O . SER A 1 80 ? -23.677 -7.496 20.766 1.00 65.25 80 SER A O 1
ATOM 607 N N . LEU A 1 81 ? -24.155 -8.278 18.719 1.00 68.94 81 LEU A N 1
ATOM 608 C CA . LEU A 1 81 ? -22.786 -8.343 18.207 1.00 68.94 81 LEU A CA 1
ATOM 609 C C . LEU A 1 81 ? -22.039 -6.995 18.205 1.00 68.94 81 LEU A C 1
ATOM 611 O O . LEU A 1 81 ? -20.904 -6.937 18.664 1.00 68.94 81 LEU A O 1
ATOM 615 N N . ASN A 1 82 ? -22.647 -5.898 17.736 1.00 68.44 82 ASN A N 1
ATOM 616 C CA . ASN A 1 82 ? -21.972 -4.589 17.698 1.00 68.44 82 ASN A CA 1
ATOM 617 C C . ASN A 1 82 ? -21.653 -4.082 19.110 1.00 68.44 82 ASN A C 1
ATOM 619 O O . ASN A 1 82 ? -20.637 -3.426 19.324 1.00 68.44 82 ASN A O 1
ATOM 623 N N . ARG A 1 83 ? -22.507 -4.408 20.090 1.00 69.31 83 ARG A N 1
ATOM 624 C CA . ARG A 1 83 ? -22.265 -4.061 21.497 1.00 69.31 83 ARG A CA 1
ATOM 625 C C . ARG A 1 83 ? -21.079 -4.842 22.059 1.00 69.31 83 ARG A C 1
ATOM 627 O O . ARG A 1 83 ? -20.222 -4.241 22.702 1.00 69.31 83 ARG A O 1
ATOM 634 N N . LEU A 1 84 ? -20.992 -6.141 21.767 1.00 71.06 84 LEU A N 1
ATOM 635 C CA . LEU A 1 84 ? -19.848 -6.966 22.162 1.00 71.06 84 LEU A CA 1
ATOM 636 C C . LEU A 1 84 ? -18.546 -6.529 21.491 1.00 71.06 84 LEU A C 1
ATOM 638 O O . LEU A 1 84 ? -17.522 -6.464 22.165 1.00 71.06 84 LEU A O 1
ATOM 642 N N . LEU A 1 85 ? -18.578 -6.187 20.200 1.00 77.81 85 LEU A N 1
ATOM 643 C CA . LEU A 1 85 ? -17.409 -5.665 19.492 1.00 77.81 85 LEU A CA 1
ATOM 644 C C . LEU A 1 85 ? -16.944 -4.337 20.097 1.00 77.81 85 LEU A C 1
ATOM 646 O O . LEU A 1 85 ? -15.764 -4.194 20.388 1.00 77.81 85 LEU A O 1
ATOM 650 N N . ASN A 1 86 ? -17.860 -3.414 20.400 1.00 78.06 86 ASN A N 1
ATOM 651 C CA . ASN A 1 86 ? -17.511 -2.158 21.072 1.00 78.06 86 ASN A CA 1
ATOM 652 C C . ASN A 1 86 ? -16.928 -2.384 22.476 1.00 78.06 86 ASN A C 1
ATOM 654 O O . ASN A 1 86 ? -15.987 -1.699 22.873 1.00 78.06 86 ASN A O 1
ATOM 658 N N . TRP A 1 87 ? -17.466 -3.344 23.236 1.00 74.06 87 TRP A N 1
ATOM 659 C CA . TRP A 1 87 ? -16.915 -3.708 24.542 1.00 74.06 87 TRP A CA 1
ATOM 660 C C . TRP A 1 87 ? -15.518 -4.330 24.414 1.00 74.06 87 TRP A C 1
ATOM 662 O O . TRP A 1 87 ? -14.597 -3.923 25.122 1.00 74.06 87 TRP A O 1
ATOM 672 N N . SER A 1 88 ? -15.336 -5.258 23.472 1.00 78.31 88 SER A N 1
ATOM 673 C CA . SER A 1 88 ? -14.037 -5.849 23.140 1.00 78.31 88 SER A CA 1
ATOM 674 C C . SER A 1 88 ? -13.023 -4.771 22.749 1.00 78.31 88 SER A C 1
ATOM 676 O O . SER A 1 88 ? -11.908 -4.744 23.268 1.00 78.31 88 SER A O 1
ATOM 678 N N . ASP A 1 89 ? -13.419 -3.834 21.890 1.00 84.06 89 ASP A N 1
ATOM 679 C CA . ASP A 1 89 ? -12.584 -2.726 21.428 1.00 84.06 89 ASP A CA 1
ATOM 680 C C . ASP A 1 89 ? -12.209 -1.764 22.563 1.00 84.06 89 ASP A C 1
ATOM 682 O O . ASP A 1 89 ? -11.095 -1.242 22.577 1.00 84.06 89 ASP A O 1
ATOM 686 N N . GLY A 1 90 ? -13.100 -1.571 23.542 1.00 79.44 90 GLY A N 1
ATOM 687 C CA . GLY A 1 90 ? -12.847 -0.751 24.728 1.00 79.44 90 GLY A CA 1
ATOM 688 C C . GLY A 1 90 ? -11.885 -1.377 25.745 1.00 79.44 90 GLY A C 1
ATOM 689 O O . GLY A 1 90 ? -11.254 -0.646 26.509 1.00 79.44 90 GLY A O 1
ATOM 690 N N . ASN A 1 91 ? -11.751 -2.706 25.764 1.00 78.88 91 ASN A N 1
ATOM 691 C CA . ASN A 1 91 ? -10.898 -3.416 26.726 1.00 78.88 91 ASN A CA 1
ATOM 692 C C . ASN A 1 91 ? -9.605 -3.971 26.116 1.00 78.88 91 ASN A C 1
ATOM 694 O O . ASN A 1 91 ? -8.637 -4.210 26.848 1.00 78.88 91 ASN A O 1
ATOM 698 N N . ARG A 1 92 ? -9.556 -4.187 24.795 1.00 82.00 92 ARG A N 1
ATOM 699 C CA . ARG A 1 92 ? -8.354 -4.704 24.136 1.00 82.00 92 ARG A CA 1
ATOM 700 C C . ARG A 1 92 ? -7.203 -3.706 24.254 1.00 82.00 92 ARG A C 1
ATOM 702 O O . ARG A 1 92 ? -7.357 -2.504 24.059 1.00 82.00 92 ARG A O 1
ATOM 709 N N . ARG A 1 93 ? -6.004 -4.226 24.522 1.00 88.75 93 ARG A N 1
ATOM 710 C CA . ARG A 1 93 ? -4.755 -3.442 24.463 1.00 88.75 93 ARG A CA 1
ATOM 711 C C . ARG A 1 93 ? -4.080 -3.518 23.098 1.00 88.75 93 ARG A C 1
ATOM 713 O O . ARG A 1 93 ? -3.319 -2.625 22.738 1.00 88.75 93 ARG A O 1
ATOM 720 N N . LEU A 1 94 ? -4.325 -4.603 22.367 1.00 89.75 94 LEU A N 1
ATOM 721 C CA . LEU A 1 94 ? -3.755 -4.832 21.047 1.00 89.75 94 LEU A CA 1
ATOM 722 C C . LEU A 1 94 ? -4.598 -4.132 19.987 1.00 89.75 94 LEU A C 1
ATOM 724 O O . LEU A 1 94 ? -5.825 -4.231 19.997 1.00 89.75 94 LEU A O 1
ATOM 728 N N . LYS A 1 95 ? -3.920 -3.453 19.059 1.00 91.62 95 LYS A N 1
ATOM 729 C CA . LYS A 1 95 ? -4.571 -2.900 17.874 1.00 91.62 95 LYS A CA 1
ATOM 730 C C . LYS A 1 95 ? -4.885 -4.017 16.886 1.00 91.62 95 LYS A C 1
ATOM 732 O O . LYS A 1 95 ? -4.058 -4.904 16.679 1.00 91.62 95 LYS A O 1
ATOM 737 N N . VAL A 1 96 ? -6.041 -3.932 16.237 1.00 93.75 96 VAL A N 1
ATOM 738 C CA . VAL A 1 96 ? -6.383 -4.811 15.113 1.00 93.75 96 VAL A CA 1
ATOM 739 C C . VAL A 1 96 ? -6.056 -4.084 13.818 1.00 93.75 96 VAL A C 1
ATOM 741 O O . VAL A 1 96 ? -6.572 -2.997 13.565 1.00 93.75 96 VAL A O 1
ATOM 744 N N . LEU A 1 97 ? -5.176 -4.678 13.014 1.00 96.44 97 LEU A N 1
ATOM 745 C CA . LEU A 1 97 ? -4.695 -4.125 11.751 1.00 96.44 97 LEU A CA 1
ATOM 746 C C . LEU A 1 97 ? -5.002 -5.098 10.610 1.00 96.44 97 LEU A C 1
ATOM 748 O O . LEU A 1 97 ? -4.940 -6.313 10.802 1.00 96.44 97 LEU A O 1
ATOM 752 N N . THR A 1 98 ? -5.293 -4.577 9.419 1.00 96.19 98 THR A N 1
ATOM 753 C CA . THR A 1 98 ? -5.494 -5.408 8.224 1.00 96.19 98 THR A CA 1
ATOM 754 C C . THR A 1 98 ? -4.176 -5.659 7.503 1.00 96.19 98 THR A C 1
ATOM 756 O O . THR A 1 98 ? -3.254 -4.840 7.531 1.00 96.19 98 THR A O 1
ATOM 759 N N . ARG A 1 99 ? -4.096 -6.802 6.827 1.00 95.75 99 ARG A N 1
ATOM 760 C CA . ARG A 1 99 ? -3.040 -7.127 5.874 1.00 95.75 99 ARG A CA 1
ATOM 761 C C . ARG A 1 99 ? -3.670 -7.208 4.490 1.00 95.75 99 ARG A C 1
ATOM 763 O O . ARG A 1 99 ? -4.136 -8.267 4.075 1.00 95.75 99 ARG A O 1
ATOM 770 N N . SER A 1 100 ? -3.690 -6.086 3.783 1.00 94.44 100 SER A N 1
ATOM 771 C CA . SER A 1 100 ? -4.241 -6.010 2.434 1.00 94.44 100 SER A CA 1
ATOM 772 C C . SER A 1 100 ? -3.535 -4.937 1.621 1.00 94.44 100 SER A C 1
ATOM 774 O O . SER A 1 100 ? -3.333 -3.825 2.095 1.00 94.44 100 SER A O 1
ATOM 776 N N . ALA A 1 101 ? -3.226 -5.264 0.368 1.00 93.38 101 ALA A N 1
ATOM 777 C CA . ALA A 1 101 ? -2.757 -4.325 -0.647 1.00 93.38 101 ALA A CA 1
ATOM 778 C C . ALA A 1 101 ? -3.906 -3.749 -1.505 1.00 93.38 101 ALA A C 1
ATOM 780 O O . ALA A 1 101 ? -3.690 -2.898 -2.356 1.00 93.38 101 ALA A O 1
ATOM 781 N N . GLN A 1 102 ? -5.147 -4.213 -1.332 1.00 95.56 102 GLN A N 1
ATOM 782 C CA . GLN A 1 102 ? -6.264 -3.796 -2.186 1.00 95.56 102 GLN A CA 1
ATOM 783 C C . GLN A 1 102 ? -7.058 -2.653 -1.534 1.00 95.56 102 GLN A C 1
ATOM 785 O O . GLN A 1 102 ? -7.629 -2.880 -0.461 1.00 95.56 102 GLN A O 1
ATOM 790 N N . PRO A 1 103 ? -7.174 -1.468 -2.174 1.00 95.88 103 PRO A N 1
ATOM 791 C CA . PRO A 1 103 ? -7.900 -0.323 -1.616 1.00 95.88 103 PRO A CA 1
ATOM 792 C C . PRO A 1 103 ? -9.347 -0.636 -1.217 1.00 95.88 103 PRO A C 1
ATOM 794 O O . PRO A 1 103 ? -9.808 -0.213 -0.160 1.00 95.88 103 PRO A O 1
ATOM 797 N N . ASP A 1 104 ? -10.065 -1.429 -2.018 1.00 95.75 104 ASP A N 1
ATOM 798 C CA . ASP A 1 104 ? -11.458 -1.788 -1.722 1.00 95.75 104 ASP A CA 1
ATOM 799 C C . ASP A 1 104 ? -11.592 -2.656 -0.467 1.00 95.75 104 ASP A C 1
ATOM 801 O O . ASP A 1 104 ? -12.541 -2.490 0.304 1.00 95.75 104 ASP A O 1
ATOM 805 N N . THR A 1 105 ? -10.638 -3.565 -0.253 1.00 96.38 105 THR A N 1
ATOM 806 C CA . THR A 1 105 ? -10.569 -4.388 0.957 1.00 96.38 105 THR A CA 1
ATOM 807 C C . THR A 1 105 ? -10.185 -3.531 2.155 1.00 96.38 105 THR A C 1
ATOM 809 O O . THR A 1 105 ? -10.874 -3.594 3.161 1.00 96.38 105 THR A O 1
ATOM 812 N N . ILE A 1 106 ? -9.178 -2.655 2.027 1.00 97.06 106 ILE A N 1
ATOM 813 C CA . ILE A 1 106 ? -8.783 -1.725 3.101 1.00 97.06 106 ILE A CA 1
ATOM 814 C C . ILE A 1 106 ? -9.990 -0.896 3.545 1.00 97.06 106 ILE A C 1
ATOM 816 O O . ILE A 1 106 ? -10.316 -0.873 4.725 1.00 97.06 106 ILE A O 1
ATOM 820 N N . ARG A 1 107 ? -10.719 -0.285 2.605 1.00 97.25 107 ARG A N 1
ATOM 821 C CA . ARG A 1 107 ? -11.910 0.513 2.923 1.00 97.25 107 ARG A CA 1
ATOM 822 C C . ARG A 1 107 ? -12.982 -0.310 3.639 1.00 97.25 107 ARG A C 1
ATOM 824 O O . ARG A 1 107 ? -13.622 0.186 4.560 1.00 97.25 107 ARG A O 1
ATOM 831 N N . ARG A 1 108 ? -13.200 -1.559 3.217 1.00 96.75 108 ARG A N 1
ATOM 832 C CA . ARG A 1 108 ? -14.151 -2.462 3.879 1.00 96.75 108 ARG A CA 1
ATOM 833 C C . ARG A 1 108 ? -13.711 -2.783 5.306 1.00 96.75 108 ARG A C 1
ATOM 835 O O . ARG A 1 108 ? -14.544 -2.725 6.199 1.00 96.75 108 ARG A O 1
ATOM 842 N N . ASP A 1 109 ? -12.435 -3.080 5.502 1.00 95.81 109 ASP A N 1
ATOM 843 C CA . ASP A 1 109 ? -11.871 -3.464 6.794 1.00 95.81 109 ASP A CA 1
ATOM 844 C C . ASP A 1 109 ? -11.883 -2.287 7.780 1.00 95.81 109 ASP A C 1
ATOM 846 O O . ASP A 1 109 ? -12.278 -2.448 8.934 1.00 95.81 109 ASP A O 1
ATOM 850 N N . ILE A 1 110 ? -11.539 -1.080 7.317 1.00 94.44 110 ILE A N 1
ATOM 851 C CA . ILE A 1 110 ? -11.672 0.154 8.104 1.00 94.44 110 ILE A CA 1
ATOM 852 C C . ILE A 1 110 ? -13.134 0.358 8.529 1.00 94.44 110 ILE A C 1
ATOM 854 O O . ILE A 1 110 ? -13.408 0.591 9.705 1.00 94.44 110 ILE A O 1
ATOM 858 N N . ASN A 1 111 ? -14.094 0.159 7.618 1.00 92.56 111 ASN A N 1
ATOM 859 C CA . ASN A 1 111 ? -15.524 0.223 7.949 1.00 92.56 111 ASN A CA 1
ATOM 860 C C . ASN A 1 111 ? -15.982 -0.878 8.931 1.00 92.56 111 ASN A C 1
ATOM 862 O O . ASN A 1 111 ? -17.064 -0.766 9.503 1.00 92.56 111 ASN A O 1
ATOM 866 N N . GLN A 1 112 ? -15.188 -1.936 9.119 1.00 90.50 112 GLN A N 1
ATOM 867 C CA . GLN A 1 112 ? -15.424 -3.015 10.085 1.00 90.50 112 GLN A CA 1
ATOM 868 C C . GLN A 1 112 ? -14.695 -2.799 11.424 1.00 90.50 112 GLN A C 1
ATOM 870 O O . GLN A 1 112 ? -14.755 -3.669 12.289 1.00 90.50 112 GLN A O 1
ATOM 875 N N . GLY A 1 113 ? -14.031 -1.654 11.622 1.00 90.56 113 GLY A N 1
ATOM 876 C CA . GLY A 1 113 ? -13.378 -1.300 12.888 1.00 90.56 113 GLY A CA 1
ATOM 877 C C . GLY A 1 113 ? -11.889 -1.647 12.964 1.00 90.56 113 GLY A C 1
ATOM 878 O O . GLY A 1 113 ? -11.288 -1.553 14.037 1.00 90.56 113 GLY A O 1
ATOM 879 N N . VAL A 1 114 ? -11.265 -2.025 11.844 1.00 94.25 114 VAL A N 1
ATOM 880 C CA . VAL A 1 114 ? -9.804 -2.144 11.770 1.00 94.25 114 VAL A CA 1
ATOM 881 C C . VAL A 1 114 ? -9.160 -0.766 11.955 1.00 94.25 114 VAL A C 1
ATOM 883 O O . VAL A 1 114 ? -9.623 0.236 11.421 1.00 94.25 114 VAL A O 1
ATOM 886 N N . GLN A 1 115 ? -8.060 -0.714 12.707 1.00 94.81 115 GLN A N 1
ATOM 887 C CA . GLN A 1 115 ? -7.432 0.532 13.166 1.00 94.81 115 GLN A CA 1
ATOM 888 C C . GLN A 1 115 ? -6.278 1.012 12.269 1.00 94.81 115 GLN A C 1
ATOM 890 O O . GLN A 1 115 ? -5.575 1.960 12.618 1.00 94.81 115 GLN A O 1
ATOM 895 N N . GLY A 1 116 ? -6.050 0.340 11.142 1.00 96.25 116 GLY A N 1
ATOM 896 C CA . GLY A 1 116 ? -5.002 0.650 10.175 1.00 96.25 116 GLY A CA 1
ATOM 897 C C . GLY A 1 116 ? -4.562 -0.565 9.368 1.00 96.25 116 GLY A C 1
ATOM 898 O O . GLY A 1 116 ? -5.064 -1.676 9.541 1.00 96.25 116 GLY A O 1
ATOM 899 N N . VAL A 1 117 ? -3.598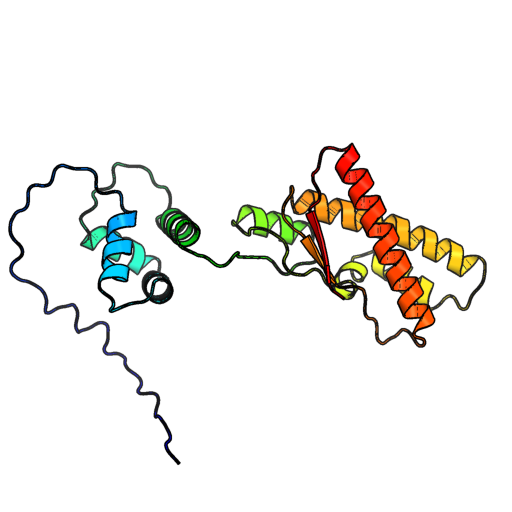 -0.353 8.483 1.00 97.62 117 VAL A N 1
ATOM 900 C CA . VAL A 1 117 ? -2.993 -1.392 7.653 1.00 97.62 117 VAL A CA 1
ATOM 901 C C . VAL A 1 117 ? -1.644 -1.772 8.250 1.00 97.62 117 VAL A C 1
ATOM 903 O O . VAL A 1 117 ? -0.707 -0.981 8.257 1.00 97.62 117 VAL A O 1
ATOM 906 N N . GLY A 1 118 ? -1.548 -2.991 8.772 1.00 96.94 118 GLY A N 1
ATOM 907 C CA . GLY A 1 118 ? -0.366 -3.474 9.487 1.00 96.94 118 GLY A CA 1
ATOM 908 C C . GLY A 1 118 ? 0.719 -4.028 8.575 1.00 96.94 118 GLY A C 1
ATOM 909 O O . GLY A 1 118 ? 1.862 -4.154 9.004 1.00 96.94 118 GLY A O 1
ATOM 910 N N . LEU A 1 119 ? 0.376 -4.368 7.329 1.00 97.19 119 LEU A N 1
ATOM 911 C CA . LEU A 1 119 ? 1.352 -4.747 6.315 1.00 97.19 119 LEU A CA 1
ATOM 912 C C . LEU A 1 119 ? 0.755 -4.662 4.908 1.00 97.19 119 LEU A C 1
ATOM 914 O O . LEU A 1 119 ? -0.204 -5.365 4.587 1.00 97.19 119 LEU A O 1
ATOM 918 N N . ILE A 1 120 ? 1.414 -3.888 4.052 1.00 97.19 120 ILE A N 1
ATOM 919 C CA . ILE A 1 120 ? 1.292 -3.934 2.595 1.00 97.19 120 ILE A CA 1
ATOM 920 C C . ILE A 1 120 ? 2.638 -4.380 2.047 1.00 97.19 120 ILE A C 1
ATOM 922 O O . ILE A 1 120 ? 3.634 -3.679 2.210 1.00 97.19 120 ILE A O 1
ATOM 926 N N . ARG A 1 121 ? 2.695 -5.538 1.392 1.00 95.88 121 ARG A N 1
ATOM 927 C CA . ARG A 1 121 ? 3.939 -5.996 0.762 1.00 95.88 121 ARG A CA 1
ATOM 928 C C . ARG A 1 121 ? 4.147 -5.270 -0.565 1.00 95.88 121 ARG A C 1
ATOM 930 O O . ARG A 1 121 ? 3.210 -5.190 -1.362 1.00 95.88 121 ARG A O 1
ATOM 937 N N . GLY A 1 122 ? 5.365 -4.795 -0.831 1.00 93.69 122 GLY A N 1
ATOM 938 C CA . GLY A 1 122 ? 5.713 -4.170 -2.111 1.00 93.69 122 GLY A CA 1
ATOM 939 C C . GLY A 1 122 ? 5.419 -5.093 -3.297 1.00 93.69 122 GLY A C 1
ATOM 940 O O . GLY A 1 122 ? 4.874 -4.648 -4.307 1.00 93.69 122 GLY A O 1
ATOM 941 N N . GLU A 1 123 ? 5.666 -6.396 -3.127 1.00 93.56 123 GLU A N 1
ATOM 942 C CA . GLU A 1 123 ? 5.331 -7.420 -4.125 1.00 93.56 123 GLU A CA 1
ATOM 943 C C . GLU A 1 123 ? 3.834 -7.480 -4.410 1.00 93.56 123 GLU A C 1
ATOM 945 O O . GLU A 1 123 ? 3.436 -7.579 -5.560 1.00 93.56 123 GLU A O 1
ATOM 950 N N . GLU A 1 124 ? 2.986 -7.419 -3.382 1.00 93.00 124 GLU A N 1
ATOM 951 C CA . GLU A 1 124 ? 1.531 -7.488 -3.556 1.00 93.00 124 GLU A CA 1
ATOM 952 C C . GLU A 1 124 ? 1.004 -6.217 -4.245 1.00 93.00 124 GLU A C 1
ATOM 954 O O . GLU A 1 124 ? 0.112 -6.301 -5.092 1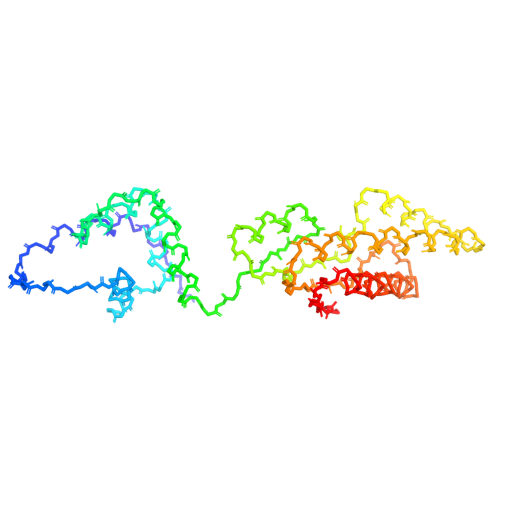.00 93.00 124 GLU A O 1
ATOM 959 N N . ALA A 1 125 ? 1.598 -5.055 -3.949 1.00 91.56 125 ALA A N 1
ATOM 960 C CA . ALA A 1 125 ? 1.237 -3.780 -4.564 1.00 91.56 125 ALA A CA 1
ATOM 961 C C . ALA A 1 125 ? 1.457 -3.783 -6.085 1.00 91.56 125 ALA A C 1
ATOM 963 O O . ALA A 1 125 ? 0.582 -3.355 -6.847 1.00 91.56 125 ALA A O 1
ATOM 964 N N . VAL A 1 126 ? 2.596 -4.318 -6.539 1.00 92.50 126 VAL A N 1
ATOM 965 C CA . VAL A 1 126 ? 2.961 -4.321 -7.963 1.00 92.50 126 VAL A CA 1
ATOM 966 C C . VAL A 1 126 ? 2.145 -5.314 -8.800 1.00 92.50 126 VAL A C 1
ATOM 968 O O . VAL A 1 126 ? 2.083 -5.180 -10.019 1.00 92.50 126 VAL A O 1
ATOM 971 N N . GLN A 1 127 ? 1.447 -6.274 -8.179 1.00 89.12 127 GLN A N 1
ATOM 972 C CA . GLN A 1 127 ? 0.596 -7.237 -8.897 1.00 89.12 127 GLN A CA 1
ATOM 973 C C . GLN A 1 127 ? -0.739 -6.648 -9.394 1.00 89.12 127 GLN A C 1
ATOM 975 O O . GLN A 1 127 ? -1.532 -7.363 -10.011 1.00 89.12 127 GLN A O 1
ATOM 980 N N . SER A 1 128 ? -1.011 -5.362 -9.157 1.00 82.50 128 SER A N 1
ATOM 981 C CA . SER A 1 128 ? -2.293 -4.733 -9.489 1.00 82.50 128 SER A CA 1
ATOM 982 C C . SER A 1 128 ? -2.398 -4.296 -10.964 1.00 82.50 128 SER A C 1
ATOM 984 O O . SER A 1 128 ? -1.785 -3.329 -11.407 1.00 82.50 128 SER A O 1
ATOM 986 N N . GLY A 1 129 ? -3.230 -4.991 -11.749 1.00 87.94 129 GLY A N 1
ATOM 987 C CA . GLY A 1 129 ? -3.653 -4.560 -13.092 1.00 87.94 129 GLY A CA 1
ATOM 988 C C . GLY A 1 129 ? -2.510 -4.112 -14.018 1.00 87.94 129 GLY A C 1
ATOM 989 O O . GLY A 1 129 ? -1.524 -4.825 -14.201 1.00 87.94 129 GLY A O 1
ATOM 990 N N . LEU A 1 130 ? -2.636 -2.903 -14.580 1.00 92.69 130 LEU A N 1
ATOM 991 C CA . LEU A 1 130 ? -1.652 -2.308 -15.499 1.00 92.69 130 LEU A CA 1
ATOM 992 C C . LEU A 1 130 ? -0.276 -2.065 -14.860 1.00 92.69 130 LEU A C 1
ATOM 994 O O . LEU A 1 130 ? 0.722 -1.995 -15.578 1.00 92.69 130 LEU A O 1
ATOM 998 N N . LEU A 1 131 ? -0.200 -1.923 -13.531 1.00 94.25 131 LEU A N 1
ATOM 999 C CA . LEU A 1 131 ? 1.072 -1.728 -12.836 1.00 94.25 131 LEU A CA 1
ATOM 1000 C C . LEU A 1 131 ? 1.972 -2.952 -13.020 1.00 94.25 131 LEU A C 1
ATOM 1002 O O . LEU A 1 131 ? 3.151 -2.802 -13.343 1.00 94.25 131 LEU A O 1
ATOM 1006 N N . ARG A 1 132 ? 1.387 -4.152 -12.930 1.00 94.94 132 ARG A N 1
ATOM 1007 C CA . ARG A 1 132 ? 2.087 -5.419 -13.153 1.00 94.94 132 ARG A CA 1
ATOM 1008 C C . ARG A 1 132 ? 2.662 -5.507 -14.559 1.00 94.94 132 ARG A C 1
ATOM 1010 O O . ARG A 1 132 ? 3.812 -5.893 -14.733 1.00 94.94 132 ARG A O 1
ATOM 1017 N N . GLU A 1 133 ? 1.873 -5.148 -15.566 1.00 95.38 133 GLU A N 1
ATOM 1018 C CA . GLU A 1 133 ? 2.294 -5.219 -16.969 1.00 95.38 133 GLU A CA 1
ATOM 1019 C C . GLU A 1 133 ? 3.478 -4.289 -17.251 1.00 95.38 133 GLU A C 1
ATOM 1021 O O . GLU A 1 133 ? 4.449 -4.687 -17.901 1.00 95.38 133 GLU A O 1
ATOM 1026 N N . VAL A 1 134 ? 3.423 -3.059 -16.729 1.00 95.56 134 VAL A N 1
ATOM 1027 C CA . VAL A 1 134 ? 4.504 -2.078 -16.876 1.00 95.56 134 VAL A CA 1
ATOM 1028 C C . VAL A 1 134 ? 5.738 -2.503 -16.089 1.00 95.56 134 VAL A C 1
ATOM 1030 O O . VAL A 1 134 ? 6.842 -2.392 -16.616 1.00 95.56 134 VAL A O 1
ATOM 1033 N N . TYR A 1 135 ? 5.564 -3.034 -14.879 1.00 94.75 135 TYR A N 1
ATOM 1034 C CA . TYR A 1 135 ? 6.655 -3.555 -14.063 1.00 94.75 135 TYR A CA 1
ATOM 1035 C C . TYR A 1 135 ? 7.378 -4.707 -14.761 1.00 94.75 135 TYR A C 1
ATOM 1037 O O . TYR A 1 135 ? 8.575 -4.615 -15.014 1.00 94.75 135 TYR A O 1
ATOM 1045 N N . VAL A 1 136 ? 6.648 -5.737 -15.196 1.00 93.56 136 VAL A N 1
ATOM 1046 C CA . VAL A 1 136 ? 7.224 -6.867 -15.940 1.00 93.56 136 VAL A CA 1
ATOM 1047 C C . VAL A 1 136 ? 7.901 -6.379 -17.223 1.00 93.56 136 VAL A C 1
ATOM 1049 O O . VAL A 1 136 ? 9.010 -6.806 -17.537 1.00 93.56 136 VAL A O 1
ATOM 1052 N N . SER A 1 137 ? 7.286 -5.446 -17.954 1.00 93.31 137 SER A N 1
ATOM 1053 C CA . SER A 1 137 ? 7.894 -4.866 -19.160 1.00 93.31 137 SER A CA 1
ATOM 1054 C C . SER A 1 137 ? 9.191 -4.114 -18.860 1.00 93.31 137 SER A C 1
ATOM 1056 O O . SER A 1 137 ? 10.118 -4.153 -19.671 1.00 93.31 137 SER A O 1
ATOM 1058 N N . TRP A 1 138 ? 9.255 -3.425 -17.719 1.00 93.12 138 TRP A N 1
ATOM 1059 C CA . TRP A 1 138 ? 10.445 -2.723 -17.251 1.00 93.12 138 TRP A CA 1
ATOM 1060 C C . TRP A 1 138 ? 11.565 -3.705 -16.899 1.00 93.12 138 TRP A C 1
ATOM 1062 O O . TRP A 1 138 ? 12.676 -3.517 -17.390 1.00 93.12 138 TRP A O 1
ATOM 1072 N N . LEU A 1 139 ? 11.261 -4.804 -16.196 1.00 89.81 139 LEU A N 1
ATOM 1073 C CA . LEU A 1 139 ? 12.237 -5.860 -15.884 1.00 89.81 139 LEU A CA 1
ATOM 1074 C C . LEU A 1 139 ? 12.886 -6.462 -17.137 1.00 89.81 139 LEU A C 1
ATOM 1076 O O . LEU A 1 139 ? 14.078 -6.750 -17.167 1.00 89.81 139 LEU A O 1
ATOM 1080 N N . HIS A 1 140 ? 12.110 -6.631 -18.208 1.00 90.19 140 HIS A N 1
ATOM 1081 C CA . HIS A 1 140 ? 12.611 -7.198 -19.463 1.00 90.19 140 HIS A CA 1
ATOM 1082 C C . HIS A 1 140 ? 13.323 -6.167 -20.357 1.00 90.19 140 HIS A C 1
ATOM 1084 O O . HIS A 1 140 ? 13.908 -6.531 -21.385 1.00 90.19 140 HIS A O 1
ATOM 1090 N N . ALA A 1 141 ? 13.285 -4.877 -20.013 1.00 89.56 141 ALA A N 1
ATOM 1091 C CA . ALA A 1 141 ? 13.932 -3.830 -20.788 1.00 89.56 141 ALA A CA 1
ATOM 1092 C C . ALA A 1 141 ? 15.433 -3.770 -20.456 1.00 89.56 141 ALA A C 1
ATOM 1094 O O . ALA A 1 141 ? 15.846 -3.113 -19.506 1.00 89.56 141 ALA A O 1
ATOM 1095 N N . ARG A 1 142 ? 16.261 -4.423 -21.286 1.00 69.69 142 ARG A N 1
ATOM 1096 C CA . ARG A 1 142 ? 17.725 -4.585 -21.122 1.00 69.69 142 ARG A CA 1
ATOM 1097 C C . ARG A 1 142 ? 18.572 -3.307 -21.319 1.00 69.69 142 ARG A C 1
ATOM 1099 O O . ARG A 1 142 ? 19.625 -3.362 -21.944 1.00 69.69 142 ARG A O 1
ATOM 1106 N N . SER A 1 143 ? 18.152 -2.185 -20.733 1.00 72.25 143 SER A N 1
ATOM 1107 C CA . SER A 1 143 ? 18.760 -0.840 -20.769 1.00 72.25 143 SER A CA 1
ATOM 1108 C C . SER A 1 143 ? 18.491 0.001 -22.029 1.00 72.25 143 SER A C 1
ATOM 1110 O O . SER A 1 143 ? 18.212 -0.509 -23.113 1.00 72.25 143 SER A O 1
ATOM 1112 N N . GLY A 1 144 ? 18.512 1.327 -21.846 1.00 81.31 144 GLY A N 1
ATOM 1113 C CA . GLY A 1 144 ? 18.252 2.338 -22.875 1.00 81.31 144 GLY A CA 1
ATOM 1114 C C . GLY A 1 144 ? 17.045 3.230 -22.563 1.00 81.31 144 GLY A C 1
ATOM 1115 O O . GLY A 1 144 ? 16.436 3.150 -21.496 1.00 81.31 144 GLY A O 1
ATOM 1116 N N . GLU A 1 145 ? 16.670 4.070 -23.527 1.00 87.94 145 GLU A N 1
ATOM 1117 C CA . GLU A 1 145 ? 15.562 5.037 -23.426 1.00 87.94 145 GLU A CA 1
ATOM 1118 C C . GLU A 1 145 ? 14.203 4.382 -23.109 1.00 87.94 145 GLU A C 1
ATOM 1120 O O . GLU A 1 145 ? 13.362 4.944 -22.408 1.00 87.94 145 GLU A O 1
ATOM 1125 N N . LYS A 1 146 ? 14.000 3.136 -23.551 1.00 90.44 146 LYS A N 1
ATOM 1126 C CA . LYS A 1 146 ? 12.786 2.368 -23.245 1.00 90.44 146 LYS A CA 1
ATOM 1127 C C . LYS A 1 146 ? 12.658 2.045 -21.752 1.00 90.44 146 LYS A C 1
ATOM 1129 O O . LYS A 1 146 ? 11.558 2.124 -21.212 1.00 90.44 146 LYS A O 1
ATOM 1134 N N . SER A 1 147 ? 13.762 1.690 -21.089 1.00 90.75 147 SER A N 1
ATOM 1135 C CA . SER A 1 147 ? 13.752 1.370 -19.655 1.00 90.75 147 SER A CA 1
ATOM 1136 C C . SER A 1 147 ? 13.456 2.619 -18.823 1.00 90.75 147 SER A C 1
ATOM 1138 O O . SER A 1 147 ? 12.607 2.582 -17.934 1.00 90.75 147 SER A O 1
ATOM 1140 N N . THR A 1 148 ? 14.051 3.763 -19.175 1.00 91.94 148 THR A N 1
ATOM 1141 C CA . THR A 1 148 ? 13.794 5.029 -18.471 1.00 91.94 148 THR A CA 1
ATOM 1142 C C . THR A 1 148 ? 12.354 5.511 -18.656 1.00 91.94 148 THR A C 1
ATOM 1144 O O . THR A 1 148 ? 11.735 5.974 -17.696 1.00 91.94 148 THR A O 1
ATOM 1147 N N . TRP A 1 149 ? 11.781 5.357 -19.854 1.00 94.25 149 TRP A N 1
ATOM 1148 C CA . TRP A 1 149 ? 10.368 5.648 -20.100 1.00 94.25 149 TRP A CA 1
ATOM 1149 C C . TRP A 1 149 ? 9.439 4.731 -19.291 1.00 94.25 149 TRP A C 1
ATOM 1151 O O . TRP A 1 149 ? 8.524 5.221 -18.626 1.00 94.25 149 TRP A O 1
ATOM 1161 N N . LEU A 1 150 ? 9.704 3.418 -19.284 1.00 95.12 150 LEU A N 1
ATOM 1162 C CA . LEU A 1 150 ? 8.926 2.448 -18.507 1.00 95.12 150 LEU A CA 1
ATOM 1163 C C . LEU A 1 150 ? 9.022 2.716 -17.004 1.00 95.12 150 LEU A C 1
ATOM 1165 O O . LEU A 1 150 ? 7.997 2.681 -16.335 1.00 95.12 150 LEU A O 1
ATOM 1169 N N . ARG A 1 151 ? 10.202 3.079 -16.486 1.00 94.19 151 ARG A N 1
ATOM 1170 C CA . ARG A 1 151 ? 10.387 3.474 -15.082 1.00 94.19 151 ARG A CA 1
ATOM 1171 C C . ARG A 1 151 ? 9.544 4.695 -14.719 1.00 94.19 151 ARG A C 1
ATOM 1173 O O . ARG A 1 151 ? 8.851 4.682 -13.708 1.00 94.19 151 ARG A O 1
ATOM 1180 N N . ARG A 1 152 ? 9.539 5.742 -15.552 1.00 95.44 152 ARG A N 1
ATOM 1181 C CA . ARG A 1 152 ? 8.676 6.919 -15.327 1.00 95.44 152 ARG A CA 1
ATOM 1182 C C . ARG A 1 152 ? 7.199 6.536 -15.333 1.00 95.44 152 ARG A C 1
ATOM 1184 O O . ARG A 1 152 ? 6.435 7.004 -14.492 1.00 95.44 152 ARG A O 1
ATOM 1191 N N . ARG A 1 153 ? 6.790 5.674 -16.271 1.00 96.25 153 ARG A N 1
ATOM 1192 C CA . ARG A 1 153 ? 5.413 5.176 -16.343 1.00 96.25 153 ARG A CA 1
ATOM 1193 C C . ARG A 1 153 ? 5.044 4.340 -15.118 1.00 96.25 153 ARG A C 1
ATOM 1195 O O . ARG A 1 153 ? 3.942 4.516 -14.605 1.00 96.25 153 ARG A O 1
ATOM 1202 N N . LEU A 1 154 ? 5.960 3.494 -14.650 1.00 96.12 154 LEU A N 1
ATOM 1203 C CA . LEU A 1 154 ? 5.826 2.688 -13.442 1.00 96.12 154 LEU A CA 1
ATOM 1204 C C . LEU A 1 154 ? 5.583 3.588 -12.232 1.00 96.12 154 LEU A C 1
ATOM 1206 O O . LEU A 1 154 ? 4.561 3.429 -11.578 1.00 96.12 154 LEU A O 1
ATOM 1210 N N . ILE A 1 155 ? 6.450 4.580 -11.999 1.00 97.38 155 ILE A N 1
ATOM 1211 C CA . ILE A 1 155 ? 6.327 5.522 -10.876 1.00 97.38 155 ILE A CA 1
ATOM 1212 C C . ILE A 1 155 ? 4.962 6.215 -10.895 1.00 97.38 155 ILE A C 1
ATOM 1214 O O . ILE A 1 155 ? 4.286 6.235 -9.876 1.00 97.38 155 ILE A O 1
ATOM 1218 N N . MET A 1 156 ? 4.504 6.719 -12.048 1.00 97.62 156 MET A N 1
ATOM 1219 C CA . MET A 1 156 ? 3.189 7.373 -12.144 1.00 97.62 156 MET A CA 1
ATOM 1220 C C . MET A 1 156 ? 2.025 6.442 -11.779 1.00 97.62 156 MET A C 1
ATOM 1222 O O . MET A 1 156 ? 1.125 6.837 -11.040 1.00 97.62 156 MET A O 1
ATOM 1226 N N . LEU A 1 157 ? 2.022 5.213 -12.306 1.00 97.50 157 LEU A N 1
ATOM 1227 C CA . LEU A 1 157 ? 0.970 4.239 -12.003 1.00 97.50 157 LEU A CA 1
ATOM 1228 C C . LEU A 1 157 ? 1.012 3.820 -10.534 1.00 97.50 157 LEU A C 1
ATOM 1230 O O . LEU A 1 157 ? -0.031 3.708 -9.894 1.00 97.50 157 LEU A O 1
ATOM 1234 N N . TRP A 1 158 ? 2.212 3.634 -9.994 1.00 97.44 158 TRP A N 1
ATOM 1235 C CA . TRP A 1 158 ? 2.400 3.225 -8.613 1.00 97.44 158 TRP A CA 1
ATOM 1236 C C . TRP A 1 158 ? 2.004 4.340 -7.641 1.00 97.44 158 TRP A C 1
ATOM 1238 O O . TRP A 1 158 ? 1.335 4.070 -6.650 1.00 97.44 158 TRP A O 1
ATOM 1248 N N . THR A 1 159 ? 2.294 5.603 -7.972 1.00 98.19 159 THR A N 1
ATOM 1249 C CA . THR A 1 159 ? 1.790 6.769 -7.234 1.00 98.19 159 THR A CA 1
ATOM 1250 C C . THR A 1 159 ? 0.264 6.779 -7.221 1.00 98.19 159 THR A C 1
ATOM 1252 O O . THR A 1 159 ? -0.325 6.886 -6.153 1.00 98.19 159 THR A O 1
ATOM 1255 N N . SER A 1 160 ? -0.395 6.586 -8.370 1.00 97.31 160 SER A N 1
ATOM 1256 C CA . SER A 1 160 ? -1.866 6.520 -8.428 1.00 97.31 160 SER A CA 1
ATOM 1257 C C . SER A 1 160 ? -2.440 5.380 -7.578 1.00 97.31 160 SER A C 1
ATOM 1259 O O . SER A 1 160 ? -3.499 5.532 -6.963 1.00 97.31 160 SER A O 1
ATOM 1261 N N . TYR A 1 161 ? -1.754 4.238 -7.542 1.00 97.31 161 TYR A N 1
ATOM 1262 C CA . TYR A 1 161 ? -2.110 3.126 -6.669 1.00 97.31 161 TYR A CA 1
ATOM 1263 C C . TYR A 1 161 ? -1.983 3.521 -5.187 1.00 97.31 161 TYR A C 1
ATOM 1265 O O . TYR A 1 161 ? -2.936 3.341 -4.431 1.00 97.31 161 TYR A O 1
ATOM 1273 N N . TRP A 1 162 ? -0.863 4.123 -4.773 1.00 97.81 162 TRP A N 1
ATOM 1274 C CA . TRP A 1 162 ? -0.649 4.528 -3.380 1.00 97.81 162 TRP A CA 1
ATOM 1275 C C . TRP A 1 162 ? -1.613 5.619 -2.921 1.00 97.81 162 TRP A C 1
ATOM 1277 O O . TRP A 1 162 ? -2.109 5.545 -1.803 1.00 97.81 162 TRP A O 1
ATOM 1287 N N . VAL A 1 163 ? -1.961 6.568 -3.794 1.00 97.88 163 VAL A N 1
ATOM 1288 C CA . VAL A 1 163 ? -3.024 7.551 -3.529 1.00 97.88 163 VAL A CA 1
ATOM 1289 C C . VAL A 1 163 ? -4.336 6.833 -3.205 1.00 97.88 163 VAL A C 1
ATOM 1291 O O . VAL A 1 163 ? -4.990 7.148 -2.217 1.00 97.88 163 VAL A O 1
ATOM 1294 N N . SER A 1 164 ? -4.690 5.800 -3.976 1.00 97.25 164 SER A N 1
ATOM 1295 C CA . SER A 1 164 ? -5.906 5.012 -3.728 1.00 97.25 164 SER A CA 1
ATOM 1296 C C . SER A 1 164 ? -5.856 4.267 -2.388 1.00 97.25 164 SER A C 1
ATOM 1298 O O . SER A 1 164 ? -6.864 4.194 -1.687 1.00 97.25 164 SER A O 1
ATOM 1300 N N . VAL A 1 165 ? -4.688 3.735 -2.016 1.00 97.19 165 VAL A N 1
ATOM 1301 C CA . VAL A 1 165 ? -4.460 3.083 -0.717 1.00 97.19 165 VAL A CA 1
ATOM 1302 C C . VAL A 1 165 ? -4.608 4.079 0.435 1.00 97.19 165 VAL A C 1
ATOM 1304 O O . VAL A 1 165 ? -5.335 3.794 1.384 1.00 97.19 165 VAL A O 1
ATOM 1307 N N . PHE A 1 166 ? -3.974 5.250 0.355 1.00 97.88 166 PHE A N 1
ATOM 1308 C CA . PHE A 1 166 ? -4.035 6.258 1.417 1.00 97.88 166 PHE A CA 1
ATOM 1309 C C . PHE A 1 166 ? -5.441 6.839 1.588 1.00 97.88 166 PHE A C 1
ATOM 1311 O O . PHE A 1 166 ? -5.920 6.958 2.716 1.00 97.88 166 PHE A O 1
ATOM 1318 N N . HIS A 1 167 ? -6.156 7.088 0.488 1.00 97.50 167 HIS A N 1
ATOM 1319 C CA . HIS A 1 167 ? -7.576 7.451 0.536 1.00 97.50 167 HIS A CA 1
ATOM 1320 C C . HIS A 1 167 ? -8.433 6.365 1.189 1.00 97.50 167 HIS A C 1
ATOM 1322 O O . HIS A 1 167 ? -9.326 6.671 1.976 1.00 97.50 167 HIS A O 1
ATOM 1328 N N . ALA A 1 168 ? -8.164 5.089 0.897 1.00 97.19 168 ALA A N 1
ATOM 1329 C CA . ALA A 1 168 ? -8.880 3.982 1.523 1.00 97.19 168 ALA A CA 1
ATOM 1330 C C . ALA A 1 168 ? -8.589 3.859 3.028 1.00 97.19 168 ALA A C 1
ATOM 1332 O O . ALA A 1 168 ? -9.476 3.451 3.776 1.00 97.19 168 ALA A O 1
ATOM 1333 N N . ALA A 1 169 ? -7.381 4.223 3.465 1.00 96.81 169 ALA A N 1
ATOM 1334 C CA . ALA A 1 169 ? -6.974 4.191 4.865 1.00 96.81 169 ALA A CA 1
ATOM 1335 C C . ALA A 1 169 ? -7.525 5.362 5.700 1.00 96.81 169 ALA A C 1
ATOM 1337 O O . ALA A 1 169 ? -7.578 5.244 6.919 1.00 96.81 169 ALA A O 1
ATOM 1338 N N . GLN A 1 170 ? -7.952 6.467 5.077 1.00 94.69 170 GLN A N 1
ATOM 1339 C CA . GLN A 1 170 ? -8.622 7.601 5.742 1.00 94.69 170 GLN A CA 1
ATOM 1340 C C . GLN A 1 170 ? -7.878 8.137 6.983 1.00 94.69 170 GLN A C 1
ATOM 1342 O O . GLN A 1 170 ? -8.473 8.341 8.040 1.00 94.69 170 GLN A O 1
ATOM 1347 N N . GLY A 1 171 ? -6.563 8.341 6.885 1.00 95.00 171 GLY A N 1
ATOM 1348 C CA . GLY A 1 171 ? -5.752 8.800 8.022 1.00 95.00 171 GLY A CA 1
ATOM 1349 C C . GLY A 1 171 ? -5.210 7.694 8.920 1.00 95.00 171 GLY A C 1
ATOM 1350 O O . GLY A 1 171 ? -4.349 7.961 9.758 1.00 95.00 171 GLY A O 1
ATOM 1351 N N . ALA A 1 172 ? -5.652 6.449 8.738 1.00 96.00 172 ALA A N 1
ATOM 1352 C CA . ALA A 1 172 ? -5.121 5.331 9.495 1.00 96.00 172 ALA A CA 1
ATOM 1353 C C . ALA A 1 172 ? -3.673 5.003 9.094 1.00 96.00 172 ALA A C 1
ATOM 1355 O O . ALA A 1 172 ? -3.256 5.143 7.939 1.00 96.00 172 ALA A O 1
ATOM 1356 N N . GLN A 1 173 ? -2.918 4.510 10.074 1.00 96.69 173 GLN A N 1
ATOM 1357 C CA . GLN A 1 173 ? -1.544 4.045 9.917 1.00 96.69 173 GLN A CA 1
ATOM 1358 C C . GLN A 1 173 ? -1.444 2.967 8.833 1.00 96.69 173 GLN A C 1
ATOM 1360 O O . GLN A 1 173 ? -2.223 2.015 8.827 1.00 96.69 173 GLN A O 1
ATOM 1365 N N . CYS A 1 174 ? -0.469 3.109 7.938 1.00 97.75 174 CYS A N 1
ATOM 1366 C CA . CYS A 1 174 ? -0.176 2.182 6.853 1.00 97.75 174 CYS A CA 1
ATOM 1367 C C . CYS A 1 174 ? 1.287 1.750 6.916 1.00 97.75 174 CYS A C 1
ATOM 1369 O O . CYS A 1 174 ? 2.183 2.528 6.590 1.00 97.75 174 CYS A O 1
ATOM 1371 N N . ALA A 1 175 ? 1.529 0.497 7.287 1.00 98.06 175 ALA A N 1
ATOM 1372 C CA . ALA A 1 175 ? 2.853 -0.100 7.249 1.00 98.06 175 ALA A CA 1
ATOM 1373 C C . ALA A 1 175 ? 3.105 -0.777 5.894 1.00 98.06 175 ALA A C 1
ATOM 1375 O O . ALA A 1 175 ? 2.344 -1.646 5.459 1.00 98.06 175 ALA A O 1
ATOM 1376 N N . VAL A 1 176 ? 4.182 -0.380 5.220 1.00 98.12 176 VAL A N 1
ATOM 1377 C CA . VAL A 1 176 ? 4.538 -0.817 3.868 1.00 98.12 176 VAL A CA 1
ATOM 1378 C C . VAL A 1 176 ? 5.910 -1.480 3.883 1.00 98.12 176 VAL A C 1
ATOM 1380 O O . VAL A 1 176 ? 6.902 -0.869 4.272 1.00 98.12 176 VAL A O 1
ATOM 1383 N N . GLY A 1 177 ? 5.968 -2.728 3.426 1.00 97.69 177 GLY A N 1
ATOM 1384 C CA . GLY A 1 177 ? 7.211 -3.442 3.161 1.00 97.69 177 GLY A CA 1
ATOM 1385 C C . GLY A 1 177 ? 7.804 -3.058 1.811 1.00 97.69 177 GLY A C 1
ATOM 1386 O O . GLY A 1 177 ? 7.078 -2.923 0.817 1.00 97.69 177 GLY A O 1
ATOM 1387 N N . LEU A 1 178 ? 9.125 -2.901 1.766 1.00 96.44 178 LEU A N 1
ATOM 1388 C CA . LEU A 1 178 ? 9.837 -2.731 0.503 1.00 96.44 178 LEU A CA 1
ATOM 1389 C C . LEU A 1 178 ? 9.705 -3.970 -0.384 1.00 96.44 178 LEU A C 1
ATOM 1391 O O . LEU A 1 178 ? 9.662 -5.098 0.104 1.00 96.44 178 LEU A O 1
ATOM 1395 N N . LEU A 1 179 ? 9.647 -3.726 -1.691 1.00 94.88 179 LEU A N 1
ATOM 1396 C CA . LEU A 1 179 ? 9.588 -4.747 -2.722 1.00 94.88 179 LEU A CA 1
ATOM 1397 C C . LEU A 1 179 ? 10.800 -5.677 -2.624 1.00 94.88 179 LEU A C 1
ATOM 1399 O O . LEU A 1 179 ? 11.947 -5.224 -2.656 1.00 94.88 179 LEU A O 1
ATOM 1403 N N . ARG A 1 180 ? 10.515 -6.975 -2.595 1.00 93.19 180 ARG A N 1
ATOM 1404 C CA . ARG A 1 180 ? 11.474 -8.065 -2.757 1.00 93.19 180 ARG A CA 1
ATOM 1405 C C . ARG A 1 180 ? 11.012 -8.982 -3.876 1.00 93.19 180 ARG A C 1
ATOM 1407 O O . ARG A 1 180 ? 10.018 -9.687 -3.726 1.00 93.19 180 ARG A O 1
ATOM 1414 N N . ASP A 1 181 ? 11.727 -8.972 -4.990 1.00 91.19 181 ASP A N 1
ATOM 1415 C CA . ASP A 1 181 ? 11.395 -9.797 -6.148 1.00 91.19 181 ASP A CA 1
ATOM 1416 C C . ASP A 1 181 ? 12.589 -10.675 -6.532 1.00 91.19 181 ASP A C 1
ATOM 1418 O O . ASP A 1 181 ? 13.615 -10.181 -6.994 1.00 91.19 181 ASP A O 1
ATOM 1422 N N . ASP A 1 182 ? 12.430 -11.990 -6.358 1.00 88.94 182 ASP A N 1
ATOM 1423 C CA . ASP A 1 182 ? 13.453 -12.997 -6.667 1.00 88.94 182 ASP A CA 1
ATOM 1424 C C . ASP A 1 182 ? 13.777 -13.083 -8.171 1.00 88.94 182 ASP A C 1
ATOM 1426 O O . ASP A 1 182 ? 14.768 -13.701 -8.563 1.00 88.94 182 ASP A O 1
ATOM 1430 N N . SER A 1 183 ? 12.945 -12.492 -9.037 1.00 85.62 183 SER A N 1
ATOM 1431 C CA . SER A 1 183 ? 13.223 -12.398 -10.472 1.00 85.62 183 SER A CA 1
ATOM 1432 C C . SER A 1 183 ? 14.272 -11.337 -10.816 1.00 85.62 183 SER A C 1
ATOM 1434 O O . SER A 1 183 ? 14.816 -11.358 -11.924 1.00 85.62 183 SER A O 1
ATOM 1436 N N . LEU A 1 184 ? 14.586 -10.436 -9.880 1.00 84.62 184 LEU A N 1
ATOM 1437 C CA . LEU A 1 184 ? 15.647 -9.449 -10.036 1.00 84.62 184 LEU A CA 1
ATOM 1438 C C . LEU A 1 184 ? 17.002 -10.131 -9.887 1.00 84.62 184 LEU A C 1
ATOM 1440 O O . LEU A 1 184 ? 17.340 -10.717 -8.861 1.00 84.62 184 LEU A O 1
ATOM 1444 N N . SER A 1 185 ? 17.791 -10.064 -10.954 1.00 77.19 185 SER A N 1
ATOM 1445 C CA . SER A 1 185 ? 19.039 -10.814 -11.068 1.00 77.19 185 SER A CA 1
ATOM 1446 C C . SER A 1 185 ? 20.188 -10.191 -10.277 1.00 77.19 185 SER A C 1
ATOM 1448 O O . SER A 1 185 ? 21.172 -10.866 -9.965 1.00 77.19 185 SER A O 1
ATOM 1450 N N . SER A 1 186 ? 20.073 -8.902 -9.949 1.00 82.44 186 SER A N 1
ATOM 1451 C CA . SER A 1 186 ? 21.090 -8.150 -9.227 1.00 82.44 186 SER A CA 1
ATOM 1452 C C . SER A 1 186 ? 20.507 -7.313 -8.089 1.00 82.44 186 SER A C 1
ATOM 1454 O O . SER A 1 186 ? 19.420 -6.746 -8.184 1.00 82.44 186 SER A O 1
ATOM 1456 N N . SER A 1 187 ? 21.303 -7.140 -7.032 1.00 84.06 187 SER A N 1
ATOM 1457 C CA . SER A 1 187 ? 20.978 -6.241 -5.916 1.00 84.06 187 SER A CA 1
ATOM 1458 C C . SER A 1 187 ? 20.857 -4.772 -6.338 1.00 84.06 187 SER A C 1
ATOM 1460 O O . SER A 1 187 ? 20.269 -3.966 -5.622 1.00 84.06 187 SER A O 1
ATOM 1462 N N . MET A 1 188 ? 21.423 -4.403 -7.490 1.00 84.25 188 MET A N 1
ATOM 1463 C CA . MET A 1 188 ? 21.284 -3.064 -8.053 1.00 84.25 188 MET A CA 1
ATOM 1464 C C . MET A 1 188 ? 19.890 -2.855 -8.650 1.00 84.25 188 MET A C 1
ATOM 1466 O O . MET A 1 188 ? 19.275 -1.830 -8.380 1.00 84.25 188 MET A O 1
ATOM 1470 N N . GLU A 1 189 ? 19.368 -3.836 -9.389 1.00 87.25 189 GLU A N 1
ATOM 1471 C CA . GLU A 1 189 ? 18.001 -3.796 -9.927 1.00 87.25 189 GLU A CA 1
ATOM 1472 C C . GLU A 1 189 ? 16.955 -3.776 -8.803 1.00 87.25 189 GLU A C 1
ATOM 1474 O O . GLU A 1 189 ? 15.980 -3.030 -8.883 1.00 87.25 189 GLU A O 1
ATOM 1479 N N . GLU A 1 190 ? 17.188 -4.533 -7.725 1.00 90.94 190 GLU A N 1
ATOM 1480 C CA . GLU A 1 190 ? 16.342 -4.503 -6.525 1.00 90.94 190 GLU A CA 1
ATOM 1481 C C . GLU A 1 190 ? 16.305 -3.111 -5.892 1.00 90.94 190 GLU A C 1
ATOM 1483 O O . GLU A 1 190 ? 15.225 -2.570 -5.653 1.00 90.94 190 GLU A O 1
ATOM 1488 N N . ARG A 1 191 ? 17.470 -2.480 -5.704 1.00 92.38 191 ARG A N 1
ATOM 1489 C CA . ARG A 1 191 ? 17.544 -1.104 -5.195 1.00 92.38 191 ARG A CA 1
ATOM 1490 C C . ARG A 1 191 ? 16.836 -0.114 -6.106 1.00 92.38 191 ARG A C 1
ATOM 1492 O O . ARG A 1 191 ? 16.109 0.733 -5.611 1.00 92.38 191 ARG A O 1
ATOM 1499 N N . GLU A 1 192 ? 16.995 -0.227 -7.422 1.00 92.06 192 GLU A N 1
ATOM 1500 C CA . GLU A 1 192 ? 16.295 0.662 -8.354 1.00 92.06 192 GLU A CA 1
ATOM 1501 C C . GLU A 1 192 ? 14.771 0.513 -8.275 1.00 92.06 192 GLU A C 1
ATOM 1503 O O . GLU A 1 192 ? 14.045 1.506 -8.382 1.00 92.06 192 GLU A O 1
ATOM 1508 N N . ALA A 1 193 ? 14.278 -0.711 -8.076 1.00 93.38 193 ALA A N 1
ATOM 1509 C CA . ALA A 1 193 ? 12.856 -0.968 -7.903 1.00 93.38 193 ALA A CA 1
ATOM 1510 C C . ALA A 1 193 ? 12.341 -0.418 -6.561 1.00 93.38 193 ALA A C 1
ATOM 1512 O O . ALA A 1 193 ? 11.272 0.195 -6.519 1.00 93.38 193 ALA A O 1
ATOM 1513 N N . GLN A 1 194 ? 13.119 -0.571 -5.487 1.00 95.75 194 GLN A N 1
ATOM 1514 C CA . GLN A 1 194 ? 12.822 -0.002 -4.170 1.00 95.75 194 GLN A CA 1
ATOM 1515 C C . GLN A 1 194 ? 12.852 1.533 -4.193 1.00 95.75 194 GLN A C 1
ATOM 1517 O O . GLN A 1 194 ? 11.954 2.166 -3.644 1.00 95.75 194 GLN A O 1
ATOM 1522 N N . ASP A 1 195 ? 13.804 2.145 -4.898 1.00 96.31 195 ASP A N 1
ATOM 1523 C CA . ASP A 1 195 ? 13.859 3.594 -5.106 1.00 96.31 195 ASP A CA 1
ATOM 1524 C C . ASP A 1 195 ? 12.614 4.089 -5.851 1.00 96.31 195 ASP A C 1
ATOM 1526 O O . ASP A 1 195 ? 12.013 5.091 -5.466 1.00 96.31 195 ASP A O 1
ATOM 1530 N N . ALA A 1 196 ? 12.184 3.372 -6.896 1.00 96.06 196 ALA A N 1
ATOM 1531 C CA . ALA A 1 196 ? 10.955 3.696 -7.618 1.00 96.06 196 ALA A CA 1
ATOM 1532 C C . ALA A 1 196 ? 9.706 3.557 -6.728 1.00 96.06 196 ALA A C 1
ATOM 1534 O O . ALA A 1 196 ? 8.809 4.401 -6.796 1.00 96.06 196 ALA A O 1
ATOM 1535 N N . GLN A 1 197 ? 9.654 2.534 -5.867 1.00 97.25 197 GLN A N 1
ATOM 1536 C CA . GLN A 1 197 ? 8.585 2.371 -4.881 1.00 97.25 197 GLN A CA 1
ATOM 1537 C C . GLN A 1 197 ? 8.563 3.547 -3.898 1.00 97.25 197 GLN A C 1
ATOM 1539 O O . GLN A 1 197 ? 7.512 4.165 -3.723 1.00 97.25 197 GLN A O 1
ATOM 1544 N N . LEU A 1 198 ? 9.701 3.884 -3.286 1.00 98.19 198 LEU A N 1
ATOM 1545 C CA . LEU A 1 198 ? 9.822 4.982 -2.324 1.00 98.19 198 LEU A CA 1
ATOM 1546 C C . LEU A 1 198 ? 9.449 6.323 -2.955 1.00 98.19 198 LEU A C 1
ATOM 1548 O O . LEU A 1 198 ? 8.643 7.066 -2.397 1.00 98.19 198 LEU A O 1
ATOM 1552 N N . GLU A 1 199 ? 9.963 6.608 -4.152 1.00 98.31 199 GLU A N 1
ATOM 1553 C CA . GLU A 1 199 ? 9.598 7.804 -4.908 1.00 98.31 199 GLU A CA 1
ATOM 1554 C C . GLU A 1 199 ? 8.082 7.869 -5.136 1.00 98.31 199 GLU A C 1
ATOM 1556 O O . GLU A 1 199 ? 7.462 8.914 -4.929 1.00 98.31 199 GLU A O 1
ATOM 1561 N N . SER A 1 200 ? 7.467 6.749 -5.523 1.00 98.19 200 SER A N 1
ATOM 1562 C CA . SER A 1 200 ? 6.029 6.700 -5.769 1.00 98.19 200 SER A CA 1
ATOM 1563 C C . SER A 1 200 ? 5.187 6.903 -4.502 1.00 98.19 200 SER A C 1
ATOM 1565 O O . SER A 1 200 ? 4.168 7.594 -4.573 1.00 98.19 200 SER A O 1
ATOM 1567 N N . LEU A 1 201 ? 5.636 6.363 -3.360 1.00 97.94 201 LEU A N 1
ATOM 1568 C CA . LEU A 1 201 ? 5.009 6.499 -2.041 1.00 97.94 201 LEU A CA 1
ATOM 1569 C C . LEU A 1 201 ? 5.022 7.952 -1.572 1.00 97.94 201 LEU A C 1
ATOM 1571 O O . LEU A 1 201 ? 3.973 8.499 -1.240 1.00 97.94 201 LEU A O 1
ATOM 1575 N N . PHE A 1 202 ? 6.189 8.599 -1.585 1.00 98.38 202 PHE A N 1
ATOM 1576 C CA . PHE A 1 202 ? 6.308 9.976 -1.105 1.00 98.38 202 PHE A CA 1
ATOM 1577 C C . PHE A 1 202 ? 5.561 10.969 -1.998 1.00 98.38 202 PHE A C 1
ATOM 1579 O O . PHE A 1 202 ? 4.912 11.875 -1.480 1.00 98.38 202 PHE A O 1
ATOM 1586 N N . ARG A 1 203 ? 5.552 10.757 -3.322 1.00 98.44 203 ARG A N 1
ATOM 1587 C CA . ARG A 1 203 ? 4.703 11.540 -4.237 1.00 98.44 203 ARG A CA 1
ATOM 1588 C C . ARG A 1 203 ? 3.217 11.369 -3.929 1.00 98.44 203 ARG A C 1
ATOM 1590 O O . ARG A 1 203 ? 2.468 12.339 -3.969 1.00 98.44 203 ARG A O 1
ATOM 1597 N N . ALA A 1 204 ? 2.787 10.148 -3.614 1.00 98.31 204 ALA A N 1
ATOM 1598 C CA . ALA A 1 204 ? 1.399 9.886 -3.254 1.00 98.31 204 ALA A CA 1
ATOM 1599 C C . ALA A 1 204 ? 1.017 10.546 -1.923 1.00 98.31 204 ALA A C 1
ATOM 1601 O O . ALA A 1 204 ? -0.069 11.110 -1.827 1.00 98.31 204 ALA A O 1
ATOM 1602 N N . MET A 1 205 ? 1.908 10.529 -0.925 1.00 97.94 205 MET A N 1
ATOM 1603 C CA . MET A 1 205 ? 1.696 11.232 0.346 1.00 97.94 205 MET A CA 1
ATOM 1604 C C . MET A 1 205 ? 1.595 12.746 0.156 1.00 97.94 205 MET A C 1
ATOM 1606 O O . MET A 1 205 ? 0.714 13.373 0.736 1.00 97.94 205 MET A O 1
ATOM 1610 N N . GLU A 1 206 ? 2.476 13.335 -0.659 1.00 97.81 206 GLU A N 1
ATOM 1611 C CA . GLU A 1 206 ? 2.423 14.763 -0.987 1.00 97.81 206 GLU A CA 1
ATOM 1612 C C . GLU A 1 206 ? 1.087 15.117 -1.652 1.00 97.81 206 GLU A C 1
ATOM 1614 O O . GLU A 1 206 ? 0.409 16.046 -1.214 1.00 97.81 206 GLU A O 1
ATOM 1619 N N . GLN A 1 207 ? 0.659 14.324 -2.640 1.00 97.88 207 GLN A N 1
ATOM 1620 C CA . GLN A 1 207 ? -0.630 14.518 -3.298 1.00 97.88 207 GLN A CA 1
ATOM 1621 C C . GLN A 1 207 ? -1.801 14.418 -2.305 1.00 97.88 207 GLN A C 1
ATOM 1623 O O . GLN A 1 207 ? -2.635 15.321 -2.245 1.00 97.88 207 GLN A O 1
ATOM 1628 N N . CYS A 1 208 ? -1.844 13.371 -1.480 1.00 97.69 208 CYS A N 1
ATOM 1629 C CA . CYS A 1 208 ? -2.895 13.193 -0.476 1.00 97.69 208 CYS A CA 1
ATOM 1630 C C . CYS A 1 208 ? -2.928 14.351 0.533 1.00 97.69 208 CYS A C 1
ATOM 1632 O O . CYS A 1 208 ? -4.002 14.854 0.854 1.00 97.69 208 CYS A O 1
ATOM 1634 N N . SER A 1 209 ? -1.762 14.842 0.962 1.00 96.19 209 SER A N 1
ATOM 1635 C CA . SER A 1 209 ? -1.646 16.001 1.852 1.00 96.19 209 SER A CA 1
ATOM 1636 C C . SER A 1 209 ? -2.251 17.264 1.228 1.00 96.19 209 SER A C 1
ATOM 1638 O O . SER A 1 209 ? -3.015 17.974 1.881 1.00 96.19 209 SER A O 1
ATOM 1640 N N . THR A 1 210 ? -2.000 17.513 -0.065 1.00 96.94 210 THR A N 1
ATOM 1641 C CA . THR A 1 210 ? -2.627 18.639 -0.784 1.00 96.94 210 THR A CA 1
ATOM 1642 C C . THR A 1 210 ? -4.144 18.511 -0.927 1.00 96.94 210 THR A C 1
ATOM 1644 O O . THR A 1 210 ? -4.840 19.522 -0.997 1.00 96.94 210 THR A O 1
ATOM 1647 N N . GLU A 1 211 ? -4.666 17.285 -0.919 1.00 95.56 211 GLU A N 1
ATOM 1648 C CA . GLU A 1 211 ? -6.100 16.975 -0.927 1.00 95.56 211 GLU A CA 1
ATOM 1649 C C . GLU A 1 211 ? -6.713 16.955 0.493 1.00 95.56 211 GLU A C 1
ATOM 1651 O O . GLU A 1 211 ? -7.915 16.740 0.643 1.00 95.56 211 GLU A O 1
ATOM 1656 N N . GLY A 1 212 ? -5.915 17.212 1.538 1.00 94.88 212 GLY A N 1
ATOM 1657 C CA . GLY A 1 212 ? -6.360 17.245 2.934 1.00 94.88 212 GLY A CA 1
ATOM 1658 C C . GLY A 1 212 ? -6.455 15.875 3.611 1.00 94.88 212 GLY A C 1
ATOM 1659 O O . GLY A 1 212 ? -7.052 15.765 4.681 1.00 94.88 212 GLY A O 1
ATOM 1660 N N . VAL A 1 213 ? -5.875 14.833 3.013 1.00 95.06 213 VAL A N 1
ATOM 1661 C CA . VAL A 1 213 ? -5.801 13.490 3.595 1.00 95.06 213 VAL A CA 1
ATOM 1662 C C . VAL A 1 213 ? -4.491 13.337 4.357 1.00 95.06 213 VAL A C 1
ATOM 1664 O O . VAL A 1 213 ? -3.404 13.311 3.775 1.00 95.06 213 VAL A O 1
ATOM 1667 N N . GLU A 1 214 ? -4.592 13.211 5.679 1.00 94.25 214 GLU A N 1
ATOM 1668 C CA . GLU A 1 214 ? -3.443 12.904 6.527 1.00 94.25 214 GLU A CA 1
ATOM 1669 C C . GLU A 1 214 ? -2.948 11.483 6.223 1.00 94.25 214 GLU A C 1
ATOM 1671 O O . GLU A 1 214 ? -3.731 10.540 6.168 1.00 94.25 214 GLU A O 1
ATOM 1676 N N . CYS A 1 215 ? -1.648 11.316 5.985 1.00 95.75 215 CYS A N 1
ATOM 1677 C CA . CYS A 1 215 ? -1.057 10.017 5.665 1.00 95.75 215 CYS A CA 1
ATOM 1678 C C . CYS A 1 215 ? -0.066 9.621 6.756 1.00 95.75 215 CYS A C 1
ATOM 1680 O O . CYS A 1 215 ? 0.945 10.296 6.949 1.00 95.75 215 CYS A O 1
ATOM 1682 N N . GLN A 1 216 ? -0.319 8.498 7.425 1.00 95.62 216 GLN A N 1
ATOM 1683 C CA . GLN A 1 216 ? 0.590 7.923 8.416 1.00 95.62 216 GLN A CA 1
ATOM 1684 C C . GLN A 1 216 ? 1.302 6.711 7.812 1.00 95.62 216 GLN A C 1
ATOM 1686 O O . GLN A 1 216 ? 0.772 5.603 7.823 1.00 95.62 216 GLN A O 1
ATOM 1691 N N . LEU A 1 217 ? 2.490 6.929 7.246 1.00 97.06 217 LEU A N 1
ATOM 1692 C CA . LEU A 1 217 ? 3.290 5.881 6.609 1.00 97.06 217 LEU A CA 1
ATOM 1693 C C . LEU A 1 217 ? 4.348 5.330 7.571 1.00 97.06 217 LEU A C 1
ATOM 1695 O O . LEU A 1 217 ? 5.136 6.088 8.135 1.00 97.06 217 LEU A O 1
ATOM 1699 N N . GLU A 1 218 ? 4.432 4.007 7.661 1.00 97.50 218 GLU A N 1
ATOM 1700 C CA . GLU A 1 218 ? 5.554 3.295 8.269 1.00 97.50 218 GLU A CA 1
ATOM 1701 C C . GLU A 1 218 ? 6.245 2.417 7.230 1.00 97.50 218 GLU A C 1
ATOM 1703 O O . GLU A 1 218 ? 5.597 1.675 6.494 1.00 97.50 218 GLU A O 1
ATOM 1708 N N . LEU A 1 219 ? 7.573 2.492 7.164 1.00 96.88 219 LEU A N 1
ATOM 1709 C CA . LEU A 1 219 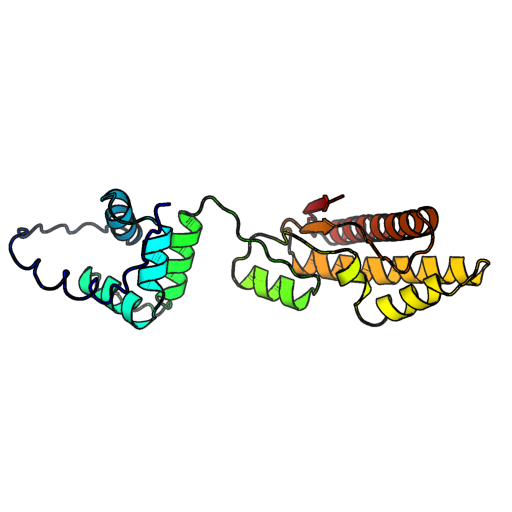? 8.371 1.689 6.242 1.00 96.88 219 LEU A CA 1
ATOM 1710 C C . LEU A 1 219 ? 8.965 0.486 6.975 1.00 96.88 219 LEU A C 1
ATOM 1712 O O . LEU A 1 219 ? 9.615 0.639 8.009 1.00 96.88 219 LEU A O 1
ATOM 1716 N N . LEU A 1 220 ? 8.760 -0.702 6.410 1.00 95.19 220 LEU A N 1
ATOM 1717 C CA . LEU A 1 220 ? 9.313 -1.966 6.886 1.00 95.19 220 LEU A CA 1
ATOM 1718 C C . LEU A 1 220 ? 10.413 -2.427 5.917 1.00 95.19 220 LEU A C 1
ATOM 1720 O O . LEU A 1 220 ? 10.186 -2.502 4.705 1.00 95.19 220 LEU A O 1
ATOM 1724 N N . LEU A 1 221 ? 11.598 -2.714 6.463 1.00 86.88 221 LEU A N 1
ATOM 1725 C CA . LEU A 1 221 ? 12.808 -3.099 5.722 1.00 86.88 221 LEU A CA 1
ATOM 1726 C C . LEU A 1 221 ? 13.044 -4.613 5.761 1.00 86.88 221 LEU A C 1
ATOM 1728 O O . LEU A 1 221 ? 12.938 -5.206 6.858 1.00 86.88 221 LEU A O 1
#

Foldseek 3Di:
DDDDDDDPCPPPVPVVVPPDDDDDDDPDPDDDPPLVVLVVVCVVVPAHNVRVCVQPVDLVSLVVVVVVVVDDDDDDPPRSVVVSVVSCVVPDPDAAADADLDLVVLLVVVVVVHQYHPEDEPQRNCVDDVSVVLVVVLLPPPDDPSNVVSLVVNLVVSLVSLLSNLVSRQQGAHEYEFDDDPSDPDPVVSVSSSVSNVSSNVSSCVVCVVVVRHYHYHYDD

Secondary structure (DSSP, 8-state):
---------TTSSSTTTT--S--------S---THHHHHHHHHTSSS-HHHHHHHT-SHHHHHHHHHHTT----S----HHHHHHHHHHHH--SPP-B----HHHHHHHHHTT--EEEEEEHHHHHTSHHHHHHHHHHHT--SSHHHHHHHHHHHHHHHHHHHHHHHHHTT-EEEEEPP--TT--SHHHHHHHHHHHHHHHHHHHHHHHHTT---EEEEE-

Radius of gyration: 26.29 Å; chains: 1; bounding box: 58×57×72 Å